Protein AF-B0EGK1-F1 (afdb_monomer_lite)

Structure (mmCIF, N/CA/C/O backbone):
data_AF-B0EGK1-F1
#
_entry.id   AF-B0EGK1-F1
#
loop_
_atom_site.group_PDB
_atom_site.id
_atom_site.type_symbol
_atom_site.label_atom_id
_atom_site.label_alt_id
_atom_site.label_comp_id
_atom_site.label_asym_id
_atom_site.label_entity_id
_atom_site.label_seq_id
_atom_site.pdbx_PDB_ins_code
_atom_site.Cartn_x
_atom_site.Cartn_y
_atom_site.Cartn_z
_atom_site.occupancy
_atom_site.B_iso_or_equiv
_atom_site.auth_seq_id
_atom_site.auth_comp_id
_atom_site.auth_asym_id
_atom_site.auth_atom_id
_atom_site.pdbx_PDB_model_num
ATOM 1 N N . MET A 1 1 ? -4.887 -3.686 -53.319 1.00 42.47 1 MET A N 1
ATOM 2 C CA . MET A 1 1 ? -3.705 -3.147 -52.615 1.00 42.47 1 MET A CA 1
ATOM 3 C C . MET A 1 1 ? -4.207 -2.507 -51.337 1.00 42.47 1 MET A C 1
ATOM 5 O O . MET A 1 1 ? -4.468 -1.314 -51.298 1.00 42.47 1 MET A O 1
ATOM 9 N N . GLU A 1 2 ? -4.463 -3.342 -50.335 1.00 36.88 2 GLU A N 1
ATOM 10 C CA . GLU A 1 2 ? -4.803 -2.894 -48.987 1.00 36.88 2 GLU A CA 1
ATOM 11 C C . GLU A 1 2 ? -3.528 -2.609 -48.208 1.00 36.88 2 GLU A C 1
ATOM 13 O O . GLU A 1 2 ? -2.578 -3.389 -48.244 1.00 36.88 2 GLU A O 1
ATOM 18 N N . SER A 1 3 ? -3.538 -1.499 -47.482 1.00 34.31 3 SER A N 1
ATOM 19 C CA . SER A 1 3 ? -2.782 -1.301 -46.247 1.00 34.31 3 SER A CA 1
ATOM 20 C C . SER A 1 3 ? -3.429 -0.135 -45.509 1.00 34.31 3 SER A C 1
ATOM 22 O O . SER A 1 3 ? -3.001 1.014 -45.591 1.00 34.31 3 SER A O 1
ATOM 24 N N . THR A 1 4 ? -4.538 -0.435 -44.838 1.00 38.22 4 THR A N 1
ATOM 25 C CA . THR A 1 4 ? -5.183 0.443 -43.863 1.00 38.22 4 THR A CA 1
ATOM 26 C C . THR A 1 4 ? -4.294 0.555 -42.627 1.00 38.22 4 THR A C 1
ATOM 28 O O . THR A 1 4 ? -4.146 -0.401 -41.868 1.00 38.22 4 THR A O 1
ATOM 31 N N . HIS A 1 5 ? -3.710 1.734 -42.415 1.00 37.69 5 HIS A N 1
ATOM 32 C CA . HIS A 1 5 ? -3.103 2.117 -41.144 1.00 37.69 5 HIS A CA 1
ATOM 33 C C . HIS A 1 5 ? -4.206 2.275 -40.091 1.00 37.69 5 HIS A C 1
ATOM 35 O O . HIS A 1 5 ? -4.875 3.305 -40.021 1.00 37.69 5 HIS A O 1
ATOM 41 N N . ILE A 1 6 ? -4.397 1.249 -39.266 1.00 43.56 6 ILE A N 1
ATOM 42 C CA . ILE A 1 6 ? -5.210 1.343 -38.055 1.00 43.56 6 ILE A CA 1
ATOM 43 C C . ILE A 1 6 ? -4.351 2.054 -37.007 1.00 43.56 6 ILE A C 1
ATOM 45 O O . ILE A 1 6 ? -3.386 1.501 -36.484 1.00 43.56 6 ILE A O 1
ATOM 49 N N . GLN A 1 7 ? -4.671 3.321 -36.746 1.00 44.28 7 GLN A N 1
ATOM 50 C CA . GLN A 1 7 ? -4.177 4.041 -35.578 1.00 44.28 7 GLN A CA 1
ATOM 51 C C . GLN A 1 7 ? -4.889 3.468 -34.351 1.00 44.28 7 GLN A C 1
ATOM 53 O O . GLN A 1 7 ? -6.064 3.745 -34.117 1.00 44.28 7 GLN A O 1
ATOM 58 N N . GLU A 1 8 ? -4.189 2.633 -33.585 1.00 41.38 8 GLU A N 1
ATOM 59 C CA . GLU A 1 8 ? -4.676 2.138 -32.300 1.00 41.38 8 GLU A CA 1
ATOM 60 C C . GLU A 1 8 ? -4.916 3.319 -31.349 1.00 41.38 8 GLU A C 1
ATOM 62 O O . GLU A 1 8 ? -4.013 4.090 -31.008 1.00 41.38 8 GLU A O 1
ATOM 67 N N . ALA A 1 9 ? -6.174 3.472 -30.939 1.00 36.78 9 ALA A N 1
ATOM 68 C CA . ALA A 1 9 ? -6.599 4.437 -29.945 1.00 36.78 9 ALA A CA 1
ATOM 69 C C . ALA A 1 9 ? -5.860 4.172 -28.625 1.00 36.78 9 ALA A C 1
ATOM 71 O O . ALA A 1 9 ? -6.003 3.112 -28.018 1.00 36.78 9 ALA A O 1
ATOM 72 N N . ARG A 1 10 ? -5.077 5.152 -28.157 1.00 41.28 10 ARG A N 1
ATOM 73 C CA . ARG A 1 10 ? -4.474 5.129 -26.818 1.00 41.28 10 ARG A CA 1
ATOM 74 C C . ARG A 1 10 ? -5.594 5.132 -25.781 1.00 41.28 10 ARG A C 1
ATOM 76 O O . ARG A 1 10 ? -6.140 6.183 -25.454 1.00 41.28 10 ARG A O 1
ATOM 83 N N . THR A 1 11 ? -5.933 3.964 -25.253 1.00 40.25 11 THR A N 1
ATOM 84 C CA . THR A 1 11 ? -6.789 3.826 -24.076 1.00 40.25 11 THR A CA 1
ATOM 85 C C . THR A 1 11 ? -6.105 4.529 -22.907 1.00 40.25 11 THR A C 1
ATOM 87 O O . THR A 1 11 ? -5.091 4.055 -22.389 1.00 40.25 11 THR A O 1
ATOM 90 N N . VAL A 1 12 ? -6.629 5.689 -22.509 1.00 46.06 12 VAL A N 1
ATOM 91 C CA . VAL A 1 12 ? -6.189 6.415 -21.314 1.00 46.06 12 VAL A CA 1
ATOM 92 C C . VAL A 1 12 ? -6.620 5.596 -20.099 1.00 46.06 12 VAL A C 1
ATOM 94 O O . VAL A 1 12 ? -7.703 5.773 -19.548 1.00 46.06 12 VAL A O 1
ATOM 97 N N . HIS A 1 13 ? -5.790 4.636 -19.702 1.00 53.50 13 HIS A N 1
ATOM 98 C CA . HIS A 1 13 ? -5.988 3.915 -18.455 1.00 53.50 13 HIS A CA 1
ATOM 99 C C . HIS A 1 13 ? -5.724 4.873 -17.289 1.00 53.50 13 HIS A C 1
ATOM 101 O O . HIS A 1 13 ? -4.586 5.269 -17.035 1.00 53.50 13 HIS A O 1
ATOM 107 N N . CYS A 1 14 ? -6.782 5.236 -16.560 1.00 70.44 14 CYS A N 1
ATOM 108 C CA . CYS A 1 14 ? -6.679 5.980 -15.308 1.00 70.44 14 CYS A CA 1
ATOM 109 C C . CYS A 1 14 ? -6.123 5.053 -14.211 1.00 70.44 14 CYS A C 1
ATOM 111 O O . CYS A 1 14 ? -6.857 4.439 -13.437 1.00 70.44 14 CYS A O 1
ATOM 113 N N . CYS A 1 15 ? -4.803 4.880 -14.189 1.00 87.19 15 CYS A N 1
ATOM 114 C CA . CYS A 1 15 ? -4.119 4.073 -13.188 1.00 87.19 15 CYS A CA 1
ATOM 115 C C . CYS A 1 15 ? -4.061 4.824 -11.846 1.00 87.19 15 CYS A C 1
ATOM 117 O O . CYS A 1 15 ? -3.564 5.945 -11.761 1.00 87.19 15 CYS A O 1
ATOM 119 N N . GLN A 1 16 ? -4.531 4.194 -10.765 1.00 89.44 16 GLN A N 1
ATOM 120 C CA . GLN A 1 16 ? -4.570 4.800 -9.423 1.00 89.44 16 GLN A CA 1
ATOM 121 C C . GLN A 1 16 ? -3.305 4.541 -8.583 1.00 89.44 16 GLN A C 1
ATOM 123 O O . GLN A 1 16 ? -3.288 4.779 -7.368 1.00 89.44 16 GLN A O 1
ATOM 128 N N . CYS A 1 17 ? -2.236 4.041 -9.206 1.00 94.81 17 CYS A N 1
ATOM 129 C CA . CYS A 1 17 ? -0.996 3.716 -8.512 1.00 94.81 17 CYS A CA 1
ATOM 130 C C . CYS A 1 17 ? -0.259 4.981 -8.030 1.00 94.81 17 CYS A C 1
ATOM 132 O O . CYS A 1 17 ? -0.507 6.099 -8.490 1.00 94.81 17 CYS A O 1
ATOM 134 N N . LEU A 1 18 ? 0.683 4.825 -7.094 1.00 93.44 18 LEU A N 1
ATOM 135 C CA . LEU A 1 18 ? 1.392 5.973 -6.512 1.00 93.44 18 LEU A CA 1
ATOM 136 C C . LEU A 1 18 ? 2.291 6.705 -7.516 1.00 93.44 18 LEU A C 1
ATOM 138 O O . LEU A 1 18 ? 2.593 7.878 -7.305 1.00 93.44 18 LEU A O 1
ATOM 142 N N . ILE A 1 19 ? 2.738 6.024 -8.573 1.00 94.88 19 ILE A N 1
ATOM 143 C CA . ILE A 1 19 ? 3.537 6.629 -9.643 1.00 94.88 19 ILE A CA 1
ATOM 144 C C . ILE A 1 19 ? 2.664 7.522 -10.521 1.00 94.88 19 ILE A C 1
ATOM 146 O O . ILE A 1 19 ? 3.020 8.681 -10.714 1.00 94.88 19 ILE A O 1
ATOM 150 N N . CYS A 1 20 ? 1.499 7.042 -10.962 1.00 94.31 20 CYS A N 1
ATOM 151 C CA . CYS A 1 20 ? 0.545 7.840 -11.739 1.00 94.31 20 CYS A CA 1
ATOM 152 C C . CYS A 1 20 ? 0.019 9.039 -10.942 1.00 94.31 20 CYS A C 1
ATOM 154 O O . CYS A 1 20 ? -0.014 10.151 -11.452 1.00 94.31 20 CYS A O 1
ATOM 156 N N . LYS A 1 21 ? -0.243 8.875 -9.637 1.00 92.50 21 LYS A N 1
ATOM 157 C CA . LYS A 1 21 ? -0.576 10.003 -8.740 1.00 92.50 21 LYS A CA 1
ATOM 158 C C . LYS A 1 21 ? 0.540 11.052 -8.614 1.00 92.50 21 LYS A C 1
ATOM 160 O O . LYS A 1 21 ? 0.297 12.150 -8.124 1.00 92.50 21 LYS A O 1
ATOM 165 N N . LYS A 1 22 ? 1.773 10.715 -9.000 1.00 92.38 22 LYS A N 1
ATOM 166 C CA . LYS A 1 22 ? 2.953 11.594 -8.981 1.00 92.38 22 LYS A CA 1
ATOM 167 C C . LYS A 1 22 ? 3.436 11.941 -10.390 1.00 92.38 22 LYS A C 1
ATOM 169 O O . LYS A 1 22 ? 4.591 12.330 -10.544 1.00 92.38 22 LYS A O 1
ATOM 174 N N . GLU A 1 23 ? 2.588 11.808 -11.404 1.00 91.62 23 GLU A N 1
ATOM 175 C CA . GLU A 1 23 ? 2.945 12.031 -12.807 1.00 91.62 23 GLU A CA 1
ATOM 176 C C . GLU A 1 23 ? 3.683 13.361 -13.039 1.00 91.62 23 GLU A C 1
ATOM 178 O O . GLU A 1 23 ? 4.737 13.371 -13.674 1.00 91.62 23 GLU A O 1
ATOM 183 N N . THR A 1 24 ? 3.222 14.454 -12.428 1.00 90.12 24 THR A N 1
ATOM 184 C CA . THR A 1 24 ? 3.843 15.787 -12.545 1.00 90.12 24 THR A CA 1
ATOM 185 C C . THR A 1 24 ? 5.326 15.809 -12.149 1.00 90.12 24 THR A C 1
ATOM 187 O O . THR A 1 24 ? 6.142 16.474 -12.791 1.00 90.12 24 THR A O 1
ATOM 190 N N . PHE A 1 25 ? 5.721 15.026 -11.139 1.00 92.44 25 PHE A N 1
ATOM 191 C CA . PHE A 1 25 ? 7.124 14.886 -10.740 1.00 92.44 25 PHE A CA 1
ATOM 192 C C . PHE A 1 25 ? 7.958 14.218 -11.841 1.00 92.44 25 PHE A C 1
ATOM 194 O O . PHE A 1 25 ? 9.075 14.647 -12.122 1.00 92.44 25 PHE A O 1
ATOM 201 N N . PHE A 1 26 ? 7.424 13.174 -12.473 1.00 90.81 26 PHE A N 1
ATOM 202 C CA . PHE A 1 26 ? 8.129 12.411 -13.503 1.00 90.81 26 PHE A CA 1
ATOM 203 C C . PHE A 1 26 ? 8.185 13.137 -14.856 1.00 90.81 26 PHE A C 1
ATOM 205 O O . PHE A 1 26 ? 9.145 12.976 -15.612 1.00 90.81 26 PHE A O 1
ATOM 212 N N . GLN A 1 27 ? 7.206 13.999 -15.131 1.00 88.31 27 GLN A N 1
ATOM 213 C CA . GLN A 1 27 ? 7.191 14.863 -16.314 1.00 88.31 27 GLN A CA 1
ATOM 214 C C . GLN A 1 27 ? 8.169 16.047 -16.215 1.00 88.31 27 GLN A C 1
ATOM 216 O O . GLN A 1 27 ? 8.512 16.646 -17.233 1.00 88.31 27 GLN A O 1
ATOM 221 N N . THR A 1 28 ? 8.665 16.372 -15.016 1.00 90.88 28 THR A N 1
ATOM 222 C CA . THR A 1 28 ? 9.666 17.433 -14.833 1.00 90.88 28 THR A CA 1
ATOM 223 C C . THR A 1 28 ? 10.966 17.089 -15.570 1.00 90.88 28 THR A C 1
ATOM 225 O O . THR A 1 28 ? 11.399 15.937 -15.595 1.00 90.88 28 THR A O 1
ATOM 228 N N . LYS A 1 29 ? 11.639 18.095 -16.146 1.00 88.38 29 LYS A N 1
ATOM 229 C CA . LYS A 1 29 ? 12.939 17.911 -16.808 1.00 88.38 29 LYS A CA 1
ATOM 230 C C . LYS A 1 29 ? 13.980 17.401 -15.802 1.00 88.38 29 LYS A C 1
ATOM 232 O O . LYS A 1 29 ? 14.260 18.068 -14.811 1.00 88.38 29 LYS A O 1
ATOM 237 N N . ASN A 1 30 ? 14.589 16.248 -16.088 1.00 86.31 30 ASN A N 1
ATOM 238 C CA . ASN A 1 30 ? 15.617 15.598 -15.261 1.00 86.31 30 ASN A CA 1
ATOM 239 C C . ASN A 1 30 ? 15.230 15.448 -13.768 1.00 86.31 30 ASN A C 1
ATOM 241 O O . ASN A 1 30 ? 15.924 15.989 -12.896 1.00 86.31 30 ASN A O 1
ATOM 245 N N . PRO A 1 31 ? 14.164 14.694 -13.432 1.00 90.44 31 PRO A N 1
ATOM 246 C CA . PRO A 1 31 ? 13.755 14.508 -12.050 1.00 90.44 31 PRO A CA 1
ATOM 247 C C . PRO A 1 31 ? 14.850 13.780 -11.264 1.00 90.44 31 PRO A C 1
ATOM 249 O O . PRO A 1 31 ? 15.348 12.722 -11.663 1.00 90.44 31 PRO A O 1
ATOM 252 N N . LYS A 1 32 ? 15.231 14.336 -10.110 1.00 89.56 32 LYS A N 1
ATOM 253 C CA . LYS A 1 32 ? 16.239 13.731 -9.231 1.00 89.56 32 LYS A CA 1
ATOM 254 C C . LYS A 1 32 ? 15.599 12.624 -8.396 1.00 89.56 32 LYS A C 1
ATOM 256 O O . LYS A 1 32 ? 14.899 12.894 -7.424 1.00 89.56 32 LYS A O 1
ATOM 261 N N . MET A 1 33 ? 15.876 11.369 -8.742 1.00 90.50 33 MET A N 1
ATOM 262 C CA . MET A 1 33 ? 15.413 10.206 -7.983 1.00 90.50 33 MET A CA 1
ATOM 263 C C . MET A 1 33 ? 16.494 9.126 -7.917 1.00 90.50 33 MET A C 1
ATOM 265 O O . MET A 1 33 ? 17.037 8.709 -8.937 1.00 90.50 33 MET A O 1
ATOM 269 N N . LYS A 1 34 ? 16.794 8.649 -6.703 1.00 92.06 34 LYS A N 1
ATOM 270 C CA . LYS A 1 34 ? 17.664 7.482 -6.498 1.00 92.06 34 LYS A CA 1
ATOM 271 C C . LYS A 1 34 ? 16.939 6.208 -6.942 1.00 92.06 34 LYS A C 1
ATOM 273 O O . LYS A 1 34 ? 15.757 6.046 -6.640 1.00 92.06 34 LYS A O 1
ATOM 278 N N . THR A 1 35 ? 17.654 5.268 -7.559 1.00 94.62 35 THR A N 1
ATOM 279 C CA . THR A 1 35 ? 17.087 3.984 -8.012 1.00 94.62 35 THR A CA 1
ATOM 280 C C . THR A 1 35 ? 16.444 3.195 -6.870 1.00 94.62 35 THR A C 1
ATOM 282 O O . THR A 1 35 ? 15.348 2.673 -7.032 1.00 94.62 35 THR A O 1
ATOM 285 N N . THR A 1 36 ? 17.058 3.192 -5.682 1.00 94.44 36 THR A N 1
ATOM 286 C CA . THR A 1 36 ? 16.493 2.576 -4.466 1.00 94.44 36 THR A CA 1
ATOM 287 C C . THR A 1 36 ? 15.143 3.179 -4.077 1.00 94.44 36 THR A C 1
ATOM 289 O O . THR A 1 36 ? 14.217 2.465 -3.702 1.00 94.44 36 THR A O 1
ATOM 292 N N . ARG A 1 37 ? 14.977 4.498 -4.228 1.00 94.75 37 ARG A N 1
ATOM 293 C CA . ARG A 1 37 ? 13.694 5.164 -3.976 1.00 94.75 37 ARG A CA 1
ATOM 294 C C . ARG A 1 37 ? 12.649 4.802 -5.029 1.00 94.75 37 ARG A C 1
ATOM 296 O O . ARG A 1 37 ? 11.486 4.624 -4.673 1.00 94.75 37 ARG A O 1
ATOM 303 N N . LEU A 1 38 ? 13.059 4.690 -6.290 1.00 95.88 38 LEU A N 1
ATOM 304 C CA . LEU A 1 38 ? 12.174 4.287 -7.377 1.00 95.88 38 LEU A CA 1
ATOM 305 C C . LEU A 1 38 ? 11.642 2.865 -7.165 1.00 95.88 38 LEU A C 1
ATOM 307 O O . LEU A 1 38 ? 10.433 2.671 -7.228 1.00 95.88 38 LEU A O 1
ATOM 311 N N . VAL A 1 39 ? 12.504 1.890 -6.855 1.00 97.12 39 VAL A N 1
ATOM 312 C CA . VAL A 1 39 ? 12.058 0.499 -6.643 1.00 97.12 39 VAL A CA 1
ATOM 313 C C . VAL A 1 39 ? 11.101 0.376 -5.462 1.00 97.12 39 VAL A C 1
ATOM 315 O O . VAL A 1 39 ? 10.106 -0.334 -5.559 1.00 97.12 39 VAL A O 1
ATOM 318 N N . LEU A 1 40 ? 11.315 1.141 -4.387 1.00 96.56 40 LEU A N 1
ATOM 319 C CA . LEU A 1 40 ? 10.354 1.210 -3.285 1.00 96.56 40 LEU A CA 1
ATOM 320 C C . LEU A 1 40 ? 9.013 1.783 -3.742 1.00 96.56 40 LEU A C 1
ATOM 322 O O . LEU A 1 40 ? 7.967 1.270 -3.360 1.00 96.56 40 LEU A O 1
ATOM 326 N N . LEU A 1 41 ? 9.018 2.837 -4.558 1.00 96.31 41 LEU A N 1
ATOM 327 C CA . LEU A 1 41 ? 7.783 3.426 -5.070 1.00 96.31 41 LEU A CA 1
ATOM 328 C C . LEU A 1 41 ? 7.040 2.475 -6.023 1.00 96.31 41 LEU A C 1
ATOM 330 O O . LEU A 1 41 ? 5.810 2.434 -5.985 1.00 96.31 41 LEU A O 1
ATOM 334 N N . ILE A 1 42 ? 7.768 1.684 -6.815 1.00 97.50 42 ILE A N 1
ATOM 335 C CA . ILE A 1 42 ? 7.211 0.616 -7.656 1.00 97.50 42 ILE A CA 1
ATOM 336 C C . ILE A 1 42 ? 6.553 -0.454 -6.783 1.00 97.50 42 ILE A C 1
ATOM 338 O O . ILE A 1 42 ? 5.373 -0.736 -6.964 1.00 97.50 42 ILE A O 1
ATOM 342 N N . LEU A 1 43 ? 7.260 -0.990 -5.784 1.00 97.31 43 LEU A N 1
ATOM 343 C CA . LEU A 1 43 ? 6.702 -2.008 -4.887 1.00 97.31 43 LEU A CA 1
ATOM 344 C C . LEU A 1 43 ? 5.483 -1.487 -4.104 1.00 97.31 43 LEU A C 1
ATOM 346 O O . LEU A 1 43 ? 4.492 -2.199 -3.971 1.00 97.31 43 LEU A O 1
ATOM 350 N N . LYS A 1 44 ? 5.495 -0.224 -3.649 1.00 96.38 44 LYS A N 1
ATOM 351 C CA . LYS A 1 44 ? 4.317 0.393 -3.007 1.00 96.38 44 LYS A CA 1
ATOM 352 C C . LYS A 1 44 ? 3.147 0.531 -3.975 1.00 96.38 44 LYS A C 1
ATOM 354 O O . LYS A 1 44 ? 2.006 0.314 -3.590 1.00 96.38 44 LYS A O 1
ATOM 359 N N . SER A 1 45 ? 3.426 0.897 -5.222 1.00 97.00 45 SER A N 1
ATOM 360 C CA . SER A 1 45 ? 2.407 0.996 -6.269 1.00 97.00 45 SER A CA 1
ATOM 361 C C . SER A 1 45 ? 1.784 -0.367 -6.558 1.00 97.00 45 SER A C 1
ATOM 363 O O . SER A 1 45 ? 0.563 -0.472 -6.601 1.00 97.00 45 SER A O 1
ATOM 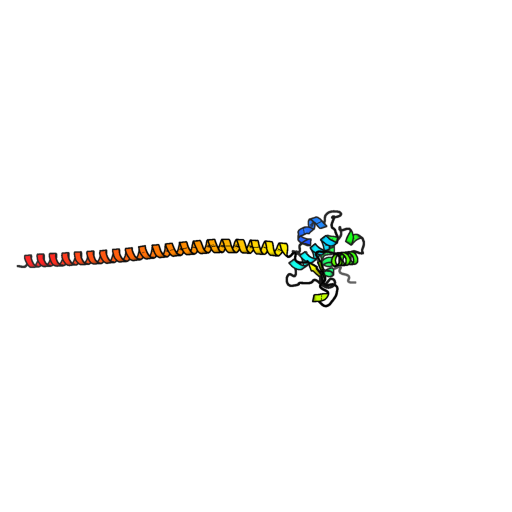365 N N . LEU A 1 46 ? 2.602 -1.417 -6.660 1.00 96.81 46 LEU A N 1
ATOM 366 C CA . LEU A 1 46 ? 2.134 -2.795 -6.803 1.00 96.81 46 LEU A CA 1
ATOM 367 C C . LEU A 1 46 ? 1.296 -3.249 -5.600 1.00 96.81 46 LEU A C 1
ATOM 369 O O . LEU A 1 46 ? 0.271 -3.887 -5.808 1.00 96.81 46 LEU A O 1
ATOM 373 N N . LYS A 1 47 ? 1.656 -2.856 -4.371 1.00 95.56 47 LYS A N 1
ATOM 374 C CA . LYS A 1 47 ? 0.855 -3.136 -3.166 1.00 95.56 47 LYS A CA 1
ATOM 375 C C . LYS A 1 47 ? -0.512 -2.471 -3.173 1.00 95.56 47 LYS A C 1
ATOM 377 O O . LYS A 1 47 ? -1.484 -3.102 -2.777 1.00 95.56 47 LYS A O 1
ATOM 382 N N . VAL A 1 48 ? -0.599 -1.235 -3.660 1.00 93.88 48 VAL A N 1
ATOM 383 C CA . VAL A 1 48 ? -1.887 -0.546 -3.833 1.00 93.88 48 VAL A CA 1
ATOM 384 C C . VAL A 1 48 ? -2.750 -1.251 -4.884 1.00 93.88 48 VAL A C 1
ATOM 386 O O . VAL A 1 48 ? -3.948 -1.398 -4.682 1.00 93.88 48 VAL A O 1
ATOM 389 N N . LEU A 1 49 ? -2.155 -1.694 -5.995 1.00 94.06 49 LEU A N 1
ATOM 390 C CA . LEU A 1 49 ? -2.892 -2.317 -7.101 1.00 94.06 49 LEU A CA 1
ATOM 391 C C . LEU A 1 49 ? -3.258 -3.789 -6.848 1.00 94.06 49 LEU A C 1
ATOM 393 O O . LEU A 1 49 ? -4.271 -4.265 -7.351 1.00 94.06 49 LEU A O 1
ATOM 397 N N . LYS A 1 50 ? -2.417 -4.523 -6.116 1.00 94.00 50 LYS A N 1
ATOM 398 C CA . LYS A 1 50 ? -2.547 -5.961 -5.846 1.00 94.00 50 LYS A CA 1
ATOM 399 C C . LYS A 1 50 ? -2.279 -6.237 -4.353 1.00 94.00 50 LYS A C 1
ATOM 401 O O . LYS A 1 50 ? -1.233 -6.809 -4.020 1.00 94.00 50 LYS A O 1
ATOM 406 N N . PRO A 1 51 ? -3.170 -5.807 -3.438 1.00 92.31 51 PRO A N 1
ATOM 407 C CA . PRO A 1 51 ? -2.944 -5.872 -1.990 1.00 92.31 51 PRO A CA 1
ATOM 408 C C . PRO A 1 51 ? -2.812 -7.295 -1.432 1.00 92.31 51 PRO A C 1
ATOM 410 O O . PRO A 1 51 ? -2.109 -7.495 -0.441 1.00 92.31 51 PRO A O 1
ATOM 413 N N . GLN A 1 52 ? -3.429 -8.278 -2.086 1.00 92.06 52 GLN A N 1
ATOM 414 C CA . GLN A 1 52 ? -3.407 -9.696 -1.724 1.00 92.06 52 GLN A CA 1
ATOM 415 C C . GLN A 1 52 ? -2.069 -10.393 -2.009 1.00 92.06 52 GLN A C 1
ATOM 417 O O . GLN A 1 52 ? -1.831 -11.490 -1.516 1.00 92.06 52 GLN A O 1
ATOM 422 N N . ILE A 1 53 ? -1.197 -9.780 -2.813 1.00 91.50 53 ILE A N 1
ATOM 423 C CA . ILE A 1 53 ? 0.123 -10.333 -3.115 1.00 91.50 53 ILE A CA 1
ATOM 424 C C . ILE A 1 53 ? 1.109 -9.858 -2.048 1.00 91.50 53 ILE A C 1
ATOM 426 O O . ILE A 1 53 ? 1.201 -8.665 -1.744 1.00 91.50 53 ILE A O 1
ATOM 430 N N . GLU A 1 54 ? 1.848 -10.799 -1.468 1.00 91.38 54 GLU A N 1
ATOM 431 C CA . GLU A 1 54 ? 2.871 -10.493 -0.470 1.00 91.38 54 GLU A CA 1
ATOM 432 C C . GLU A 1 54 ? 4.231 -10.203 -1.115 1.00 91.38 54 GLU A C 1
ATOM 434 O O . GLU A 1 54 ? 4.827 -9.162 -0.846 1.00 91.38 54 GLU A O 1
ATOM 439 N N . TYR A 1 55 ? 4.689 -11.082 -2.013 1.00 95.62 55 TYR A N 1
ATOM 440 C CA . TYR A 1 55 ? 5.938 -10.924 -2.757 1.00 95.62 55 TYR A CA 1
ATOM 441 C C . TYR A 1 55 ? 5.673 -10.744 -4.251 1.00 95.62 55 TYR A C 1
ATOM 443 O O . TYR A 1 55 ? 4.979 -11.545 -4.876 1.00 95.62 55 TYR A O 1
ATOM 451 N N . TYR A 1 56 ? 6.294 -9.729 -4.842 1.00 97.06 56 TYR A N 1
ATOM 452 C CA . TYR A 1 56 ? 6.180 -9.419 -6.264 1.00 97.06 56 TYR A CA 1
ATOM 453 C C . TYR A 1 56 ? 7.319 -10.057 -7.048 1.00 97.06 56 TYR A C 1
ATOM 455 O O . TYR A 1 56 ? 8.496 -9.894 -6.706 1.00 97.06 56 TYR A O 1
ATOM 463 N N . SER A 1 57 ? 6.975 -10.765 -8.122 1.00 96.81 57 SER A N 1
ATOM 464 C CA . SER A 1 57 ? 7.963 -11.340 -9.027 1.00 96.81 57 SER A CA 1
ATOM 465 C C . SER A 1 57 ? 8.607 -10.244 -9.869 1.00 96.81 57 SER A C 1
ATOM 467 O O . SER A 1 57 ? 7.918 -9.431 -10.489 1.00 96.81 57 SER A O 1
ATOM 469 N N . LEU A 1 58 ? 9.933 -10.268 -9.990 1.00 97.12 58 LEU A N 1
ATOM 470 C CA . LEU A 1 58 ? 10.651 -9.383 -10.901 1.00 97.12 58 LEU A CA 1
ATOM 471 C C . LEU A 1 58 ? 10.122 -9.512 -12.331 1.00 97.12 58 LEU A C 1
ATOM 473 O O . LEU A 1 58 ? 9.861 -8.508 -12.984 1.00 97.12 58 LEU A O 1
ATOM 477 N N . VAL A 1 59 ? 9.947 -10.747 -12.802 1.00 96.19 59 VAL A N 1
ATOM 478 C CA . VAL A 1 59 ? 9.588 -11.038 -14.194 1.00 96.19 59 VAL A CA 1
ATOM 479 C C . VAL A 1 59 ? 8.092 -10.876 -14.442 1.00 96.19 59 VAL A C 1
ATOM 481 O O . VAL A 1 59 ? 7.721 -10.350 -15.485 1.00 96.19 59 VAL A O 1
ATOM 484 N N . LYS A 1 60 ? 7.237 -11.317 -13.509 1.00 96.44 60 LYS A N 1
ATOM 485 C CA . LYS A 1 60 ? 5.778 -11.333 -13.722 1.00 96.44 60 LYS A CA 1
ATOM 486 C C . LYS A 1 60 ? 5.059 -10.069 -13.252 1.00 96.44 60 LYS A C 1
ATOM 488 O O . LYS A 1 60 ? 3.970 -9.796 -13.740 1.00 96.44 60 LYS A O 1
ATOM 493 N N . ASP A 1 61 ? 5.646 -9.302 -12.333 1.00 97.38 61 ASP A N 1
ATOM 494 C CA . ASP A 1 61 ? 4.993 -8.123 -11.752 1.00 97.38 61 ASP A CA 1
ATOM 495 C C . ASP A 1 61 ? 5.790 -6.843 -11.998 1.00 97.38 61 ASP A C 1
ATOM 497 O O . ASP A 1 61 ? 5.271 -5.897 -12.584 1.00 97.38 61 ASP A O 1
ATOM 501 N N . ILE A 1 62 ? 7.059 -6.804 -11.580 1.00 97.75 62 ILE A N 1
ATOM 502 C CA . ILE A 1 62 ? 7.847 -5.562 -11.554 1.00 97.75 62 ILE A CA 1
ATOM 503 C C . ILE A 1 62 ? 8.204 -5.092 -12.968 1.00 97.75 62 ILE A C 1
ATOM 505 O O . ILE A 1 62 ? 7.983 -3.928 -13.296 1.00 97.75 62 ILE A O 1
ATOM 509 N N . LEU A 1 63 ? 8.768 -5.964 -13.809 1.00 96.81 63 LEU A N 1
ATOM 510 C CA . LEU A 1 63 ? 9.165 -5.592 -15.169 1.00 96.81 63 LEU A CA 1
ATOM 511 C C . LEU A 1 63 ? 7.962 -5.220 -16.056 1.00 96.81 63 LEU A C 1
ATOM 513 O O . LEU A 1 63 ? 8.055 -4.175 -16.701 1.00 96.81 63 LEU A O 1
ATOM 517 N N . PRO A 1 64 ? 6.843 -5.978 -16.072 1.00 97.06 64 PRO A N 1
ATOM 518 C CA . PRO A 1 64 ? 5.632 -5.567 -16.781 1.00 97.06 64 PRO A CA 1
ATOM 519 C C . PRO A 1 64 ? 5.120 -4.208 -16.304 1.00 97.06 64 PRO A C 1
ATOM 521 O O . PRO A 1 64 ? 4.970 -3.305 -17.117 1.00 97.06 64 PRO A O 1
ATOM 524 N N . PHE A 1 65 ? 5.012 -4.002 -14.986 1.00 97.25 65 PHE A N 1
ATOM 525 C CA . PHE A 1 65 ? 4.587 -2.717 -14.430 1.00 97.25 65 PHE A CA 1
ATOM 526 C C . PHE A 1 65 ? 5.482 -1.555 -14.887 1.00 97.25 65 PHE A C 1
ATOM 528 O O . PHE A 1 65 ? 4.979 -0.485 -15.223 1.00 97.25 65 PHE A O 1
ATOM 535 N N . ILE A 1 66 ? 6.806 -1.744 -14.922 1.00 96.44 66 ILE A N 1
ATOM 536 C CA . ILE A 1 66 ? 7.724 -0.707 -15.413 1.00 96.44 66 ILE A CA 1
ATOM 537 C C . ILE A 1 66 ? 7.490 -0.416 -16.898 1.00 96.44 66 ILE A C 1
ATOM 539 O O . ILE A 1 66 ? 7.507 0.752 -17.281 1.00 96.44 66 ILE A O 1
ATOM 543 N N . ASN A 1 67 ? 7.281 -1.447 -17.719 1.00 94.88 67 ASN A N 1
ATOM 544 C CA . ASN A 1 67 ? 7.033 -1.275 -19.151 1.00 94.88 67 ASN A CA 1
ATOM 545 C C . ASN A 1 67 ? 5.721 -0.514 -19.400 1.00 94.88 67 ASN A C 1
ATOM 547 O O . ASN A 1 67 ? 5.715 0.417 -20.201 1.00 94.88 67 ASN A O 1
ATOM 551 N N . ASP A 1 68 ? 4.661 -0.833 -18.655 1.00 94.94 68 ASP A N 1
ATOM 552 C CA . ASP A 1 68 ? 3.362 -0.153 -18.760 1.00 94.94 68 ASP A CA 1
ATOM 553 C C . ASP A 1 68 ? 3.454 1.338 -18.380 1.00 94.94 68 ASP A C 1
ATOM 555 O O . ASP A 1 68 ? 2.705 2.170 -18.886 1.00 94.94 68 ASP A O 1
ATOM 559 N N . HIS A 1 69 ? 4.404 1.696 -17.508 1.00 94.75 69 HIS A N 1
ATOM 560 C CA . HIS A 1 69 ? 4.625 3.067 -17.031 1.00 94.75 69 HIS A CA 1
ATOM 561 C C . HIS A 1 69 ? 5.845 3.745 -17.677 1.00 94.75 69 HIS A C 1
ATOM 563 O O . HIS A 1 69 ? 6.238 4.839 -17.262 1.00 94.75 69 HIS A O 1
ATOM 569 N N . LEU A 1 70 ? 6.449 3.136 -18.702 1.00 92.62 70 LEU A N 1
ATOM 570 C CA . LEU A 1 70 ? 7.663 3.646 -19.344 1.00 92.62 70 LEU A CA 1
ATOM 571 C C . LEU A 1 70 ? 7.548 5.108 -19.829 1.00 92.62 70 LEU A C 1
ATOM 573 O O . LEU A 1 70 ? 8.517 5.847 -19.630 1.00 92.62 70 LEU A O 1
ATOM 577 N N . PRO A 1 71 ? 6.398 5.580 -20.368 1.00 91.69 71 PRO A N 1
ATOM 578 C CA . PRO A 1 71 ? 6.234 6.984 -20.758 1.00 91.69 71 PRO A CA 1
ATOM 579 C C . PRO A 1 71 ? 6.454 7.981 -19.612 1.00 91.69 71 PRO A C 1
ATOM 581 O O . PRO A 1 71 ? 6.961 9.076 -19.842 1.00 91.69 71 PRO A O 1
ATOM 584 N N . LEU A 1 72 ? 6.141 7.603 -18.367 1.00 92.69 72 LEU A N 1
ATOM 585 C CA . LEU A 1 72 ? 6.405 8.444 -17.196 1.00 92.69 72 LEU A CA 1
ATOM 586 C C . LEU A 1 72 ? 7.901 8.469 -16.864 1.00 92.69 72 LEU A C 1
ATOM 588 O O . LEU A 1 72 ? 8.441 9.485 -16.442 1.00 92.69 72 LEU A O 1
ATOM 592 N N . PHE A 1 73 ? 8.610 7.363 -17.070 1.00 92.44 73 PHE A N 1
ATOM 593 C CA . PHE A 1 73 ? 10.001 7.236 -16.643 1.00 92.44 73 PHE A CA 1
ATOM 594 C C . PHE A 1 73 ? 11.037 7.774 -17.632 1.00 92.44 73 PHE A C 1
ATOM 596 O O . PHE A 1 73 ? 12.215 7.837 -17.280 1.00 92.44 73 PHE A O 1
ATOM 603 N N . GLN A 1 74 ? 10.632 8.191 -18.833 1.00 90.44 74 GLN A N 1
ATOM 604 C CA . GLN A 1 74 ? 11.544 8.611 -19.907 1.00 90.44 74 GLN A CA 1
ATOM 605 C C . GLN A 1 74 ? 12.541 9.714 -19.501 1.00 90.44 74 GLN A C 1
ATOM 607 O O . GLN A 1 74 ? 13.683 9.735 -19.963 1.00 90.44 74 GLN A O 1
ATOM 612 N N . ASN A 1 75 ? 12.148 10.601 -18.581 1.00 91.12 75 ASN A N 1
ATOM 613 C CA . ASN A 1 75 ? 12.990 11.708 -18.119 1.00 91.12 75 ASN A CA 1
ATOM 614 C C . ASN A 1 75 ? 13.983 11.310 -17.014 1.00 91.12 75 ASN A C 1
ATOM 616 O O . ASN A 1 75 ? 14.856 12.101 -16.649 1.00 91.12 75 ASN A O 1
ATOM 620 N N . LEU A 1 76 ? 13.870 10.104 -16.450 1.00 92.62 76 LEU A N 1
ATOM 621 C CA . LEU A 1 76 ? 14.781 9.619 -15.419 1.00 92.62 76 LEU A CA 1
ATOM 622 C C . LEU A 1 76 ? 16.080 9.102 -16.046 1.00 92.62 76 LEU A C 1
ATOM 624 O O . LEU A 1 76 ? 16.079 8.201 -16.885 1.00 92.62 76 LEU A O 1
ATOM 628 N N . LYS A 1 77 ? 17.216 9.582 -15.529 1.00 91.25 77 LYS A N 1
ATOM 629 C CA . LYS A 1 77 ? 18.564 9.237 -16.017 1.00 91.25 77 LYS A CA 1
ATOM 630 C C . LYS A 1 77 ? 18.823 7.729 -16.147 1.00 91.25 77 LYS A C 1
ATOM 632 O O . LYS A 1 77 ? 19.534 7.298 -17.047 1.00 91.25 77 LYS A O 1
ATOM 637 N N . ILE A 1 78 ? 18.256 6.907 -15.260 1.00 92.50 78 ILE A N 1
ATOM 638 C CA . ILE A 1 78 ? 18.487 5.454 -15.291 1.00 92.50 78 ILE A CA 1
ATOM 639 C C . ILE A 1 78 ? 17.921 4.798 -16.559 1.00 92.50 78 ILE A C 1
ATOM 641 O O . ILE A 1 78 ? 18.498 3.823 -17.038 1.00 92.50 78 ILE A O 1
ATOM 645 N N . PHE A 1 79 ? 16.823 5.335 -17.104 1.00 92.69 79 PHE A N 1
ATOM 646 C CA . PHE A 1 79 ? 16.152 4.799 -18.289 1.00 92.69 79 PHE A CA 1
ATOM 647 C C . PHE A 1 79 ? 16.783 5.299 -19.591 1.00 92.69 79 PHE A C 1
ATOM 649 O O . PHE A 1 79 ? 16.686 4.614 -20.603 1.00 92.69 79 PHE A O 1
ATOM 656 N N . GLN A 1 80 ? 17.522 6.410 -19.548 1.00 89.06 80 GLN A N 1
ATOM 657 C CA . GLN A 1 80 ? 18.256 6.953 -20.698 1.00 89.06 80 GLN A CA 1
ATOM 658 C C . GLN A 1 80 ? 19.460 6.081 -21.099 1.00 89.06 80 GLN A C 1
ATOM 660 O O . GLN A 1 80 ? 19.810 6.000 -22.270 1.00 89.06 80 GLN A O 1
ATOM 665 N N . ASN A 1 81 ? 20.073 5.375 -20.143 1.00 81.81 81 ASN A N 1
ATOM 666 C CA . ASN A 1 81 ? 21.327 4.641 -20.362 1.00 81.81 81 ASN A CA 1
ATOM 667 C C . ASN A 1 81 ? 21.135 3.165 -20.778 1.00 81.81 81 ASN A C 1
ATOM 669 O O . ASN A 1 81 ? 22.103 2.401 -20.780 1.00 81.81 81 ASN A O 1
ATOM 673 N N . GLY A 1 82 ? 19.901 2.707 -21.031 1.00 79.81 82 GLY A N 1
ATOM 674 C CA . GLY A 1 82 ? 19.571 1.343 -21.493 1.00 79.81 82 GLY A CA 1
ATOM 675 C C . GLY A 1 82 ? 19.804 0.193 -20.493 1.00 79.81 82 GLY A C 1
ATOM 676 O O . GLY A 1 82 ? 19.211 -0.876 -20.623 1.00 79.81 82 GLY A O 1
ATOM 677 N N . LYS A 1 83 ? 20.607 0.397 -19.441 1.00 90.50 83 LYS A N 1
ATOM 678 C CA . LYS A 1 83 ? 20.965 -0.619 -18.426 1.00 90.50 83 LYS A CA 1
ATOM 679 C C . LYS A 1 83 ? 20.033 -0.642 -17.206 1.00 90.50 83 LYS A C 1
ATOM 681 O O . LYS A 1 83 ? 20.372 -1.232 -16.179 1.00 90.50 83 LYS A O 1
ATOM 686 N N . TRP A 1 84 ? 18.849 -0.036 -17.311 1.00 94.44 84 TRP A N 1
ATOM 687 C CA . TRP A 1 84 ? 17.929 0.157 -16.187 1.00 94.44 84 TRP A CA 1
ATOM 688 C C . TRP A 1 84 ? 17.519 -1.154 -15.505 1.00 94.44 84 TRP A C 1
ATOM 690 O O . TRP A 1 84 ? 17.428 -1.183 -14.284 1.00 94.44 84 TRP A O 1
ATOM 700 N N . ARG A 1 85 ? 17.352 -2.261 -16.246 1.00 95.50 85 ARG A N 1
ATOM 701 C CA . ARG A 1 85 ? 16.972 -3.567 -15.667 1.00 95.50 85 ARG A CA 1
ATOM 702 C C . ARG A 1 85 ? 17.973 -4.044 -14.618 1.00 95.50 85 ARG A C 1
ATOM 704 O O . ARG A 1 85 ? 17.576 -4.438 -13.525 1.00 95.50 85 ARG A O 1
ATOM 711 N N . LYS A 1 86 ? 19.272 -3.951 -14.932 1.00 94.75 86 LYS A N 1
ATOM 712 C CA . LYS A 1 86 ? 20.343 -4.305 -13.994 1.00 94.75 86 LYS A CA 1
ATOM 713 C C . LYS A 1 86 ? 20.342 -3.357 -12.798 1.00 94.75 86 LYS A C 1
ATOM 715 O O . LYS A 1 86 ? 20.435 -3.827 -11.676 1.00 94.75 86 LYS A O 1
ATOM 720 N N . SER A 1 87 ? 20.176 -2.052 -13.022 1.00 95.62 87 SER A N 1
ATOM 721 C CA . SER A 1 87 ? 20.114 -1.063 -11.937 1.00 95.62 87 SER A CA 1
ATOM 722 C C . SER A 1 87 ? 18.915 -1.261 -11.003 1.00 95.62 87 SER A C 1
ATOM 724 O O . SER A 1 87 ? 19.048 -1.066 -9.800 1.00 95.62 87 SER A O 1
ATOM 726 N N . ILE A 1 88 ? 17.753 -1.649 -11.533 1.00 97.06 88 ILE A N 1
ATOM 727 C CA . ILE A 1 88 ? 16.558 -1.969 -10.741 1.00 97.06 88 ILE A CA 1
ATOM 728 C C . ILE A 1 88 ? 16.794 -3.231 -9.910 1.00 97.06 88 ILE A C 1
ATOM 730 O O . ILE A 1 88 ? 16.525 -3.219 -8.713 1.00 97.06 88 ILE A O 1
ATOM 734 N N . LEU A 1 89 ? 17.335 -4.290 -10.519 1.00 96.38 89 LEU A N 1
ATOM 735 C CA . LEU A 1 89 ? 17.677 -5.526 -9.813 1.00 96.38 89 LEU A CA 1
ATOM 736 C C . LEU A 1 89 ? 18.695 -5.279 -8.690 1.00 96.38 89 LEU A C 1
ATOM 738 O O . LEU A 1 89 ? 18.510 -5.749 -7.571 1.00 96.38 89 LEU A O 1
ATOM 742 N N . ASP A 1 90 ? 19.742 -4.512 -8.983 1.00 96.06 90 ASP A N 1
ATOM 743 C CA . ASP A 1 90 ? 20.772 -4.119 -8.023 1.00 96.06 90 ASP A CA 1
ATOM 744 C C . ASP A 1 90 ? 20.159 -3.345 -6.846 1.00 96.06 90 ASP A C 1
ATOM 746 O O . ASP A 1 90 ? 20.324 -3.713 -5.684 1.00 96.06 90 ASP A O 1
ATOM 750 N N . ALA A 1 91 ? 19.324 -2.347 -7.142 1.00 96.31 91 ALA A N 1
ATOM 751 C CA . ALA A 1 91 ? 18.624 -1.576 -6.122 1.00 96.31 91 ALA A CA 1
ATOM 752 C C . ALA A 1 91 ? 17.660 -2.423 -5.274 1.00 96.31 91 ALA A C 1
ATOM 754 O O . ALA A 1 91 ? 17.525 -2.155 -4.083 1.00 96.31 91 ALA A O 1
ATOM 755 N N . LEU A 1 92 ? 16.993 -3.425 -5.854 1.00 96.88 92 LEU A N 1
ATOM 756 C CA . LEU A 1 92 ? 16.135 -4.354 -5.111 1.00 96.88 92 LEU A CA 1
ATOM 757 C C . LEU A 1 92 ? 16.950 -5.238 -4.159 1.00 96.88 92 LEU A C 1
ATOM 759 O O . LEU A 1 92 ? 16.561 -5.400 -3.007 1.00 96.88 92 LEU A O 1
ATOM 763 N N . ASN A 1 93 ? 18.086 -5.769 -4.617 1.00 95.00 93 ASN A N 1
ATOM 764 C CA . ASN A 1 93 ? 18.928 -6.666 -3.820 1.00 95.00 93 ASN A CA 1
ATOM 765 C C . ASN A 1 93 ? 19.705 -5.940 -2.710 1.00 95.00 93 ASN A C 1
ATOM 767 O O . ASN A 1 93 ? 20.011 -6.550 -1.689 1.00 95.00 93 ASN A O 1
ATOM 771 N N . HIS A 1 94 ? 20.024 -4.656 -2.899 1.00 93.56 94 HIS A N 1
ATOM 772 C CA . HIS A 1 94 ? 20.832 -3.870 -1.958 1.00 93.56 94 HIS A CA 1
ATOM 773 C C . HIS A 1 94 ? 20.027 -2.870 -1.114 1.00 93.56 94 HIS A C 1
ATOM 775 O O . HIS A 1 94 ? 20.595 -2.163 -0.280 1.00 93.56 94 HIS A O 1
ATOM 781 N N . SER A 1 95 ? 18.706 -2.778 -1.295 1.00 94.50 95 SER A N 1
ATOM 782 C CA . SER A 1 95 ? 17.875 -1.889 -0.480 1.00 94.50 95 SER A CA 1
ATOM 783 C C . SER A 1 95 ? 17.613 -2.489 0.900 1.00 94.50 95 SER A C 1
ATOM 785 O O . S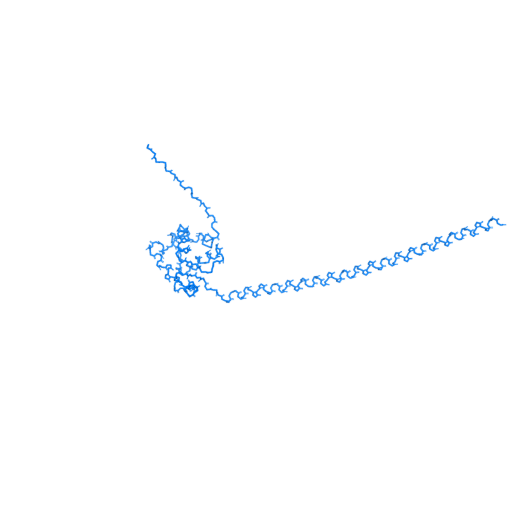ER A 1 95 ? 16.977 -3.530 1.027 1.00 94.50 95 SER A O 1
ATOM 787 N N . ALA A 1 96 ? 18.010 -1.773 1.956 1.00 91.88 96 ALA A N 1
ATOM 788 C CA . ALA A 1 96 ? 17.746 -2.174 3.339 1.00 91.88 96 ALA A CA 1
ATOM 789 C C . ALA A 1 96 ? 16.245 -2.321 3.658 1.00 91.88 96 ALA A C 1
ATOM 791 O O . ALA A 1 96 ? 15.894 -3.084 4.555 1.00 91.88 96 ALA A O 1
ATOM 792 N N . GLN A 1 97 ? 15.377 -1.621 2.917 1.00 93.44 97 GLN A N 1
ATOM 793 C CA . GLN A 1 97 ? 13.916 -1.618 3.079 1.00 93.44 97 GLN A CA 1
ATOM 794 C C . GLN A 1 97 ? 13.200 -2.645 2.184 1.00 93.44 97 GLN A C 1
ATOM 796 O O . GLN A 1 97 ? 11.971 -2.681 2.158 1.00 93.44 97 GLN A O 1
ATOM 801 N N . VAL A 1 98 ? 13.941 -3.447 1.418 1.00 94.44 98 VAL A N 1
ATOM 802 C CA . VAL A 1 98 ? 13.390 -4.510 0.571 1.00 94.44 98 VAL A CA 1
ATOM 803 C C . VAL A 1 98 ? 13.823 -5.855 1.132 1.00 94.44 98 VAL A C 1
ATOM 805 O O . VAL A 1 98 ? 14.955 -6.030 1.579 1.00 94.44 98 VAL A O 1
ATOM 808 N N . GLU A 1 99 ? 12.900 -6.804 1.131 1.00 94.44 99 GLU A N 1
ATOM 809 C CA . GLU A 1 99 ? 13.147 -8.183 1.521 1.00 94.44 99 GLU A CA 1
ATOM 810 C C . GLU A 1 99 ? 13.088 -9.090 0.293 1.00 94.44 99 GLU A C 1
ATOM 812 O O . GLU A 1 99 ? 12.210 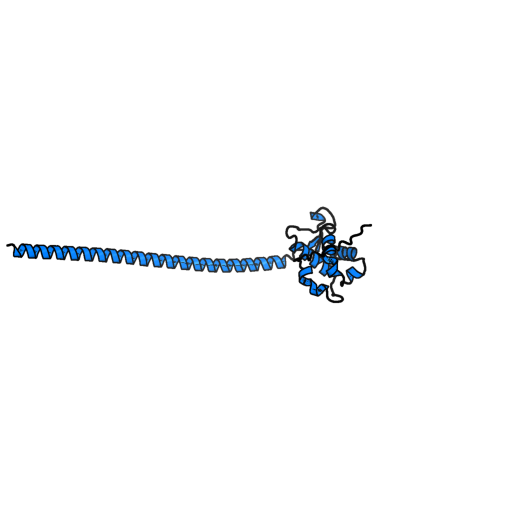-8.946 -0.563 1.00 94.44 99 GLU A O 1
ATOM 817 N N . SER A 1 100 ? 14.032 -10.028 0.216 1.00 92.88 100 SER A N 1
ATOM 818 C CA . SER A 1 100 ? 14.062 -11.068 -0.810 1.00 92.88 100 SER A CA 1
ATOM 819 C C . SER A 1 100 ? 13.197 -12.248 -0.381 1.00 92.88 100 SER A C 1
ATOM 821 O O . SER A 1 100 ? 13.431 -12.845 0.665 1.00 92.88 100 SER A O 1
ATOM 823 N N . GLY A 1 101 ? 12.250 -12.641 -1.227 1.00 90.50 101 GLY A N 1
ATOM 824 C CA . GLY A 1 101 ? 11.375 -13.796 -1.014 1.00 90.50 101 GLY A CA 1
ATOM 825 C C . GLY A 1 101 ? 12.027 -15.147 -1.299 1.00 90.50 101 GLY A C 1
ATOM 826 O O . GLY A 1 101 ? 11.306 -16.119 -1.493 1.00 90.50 101 GLY A O 1
ATOM 827 N N . ARG A 1 102 ? 13.364 -15.237 -1.364 1.00 88.56 102 ARG A N 1
ATOM 828 C CA . ARG A 1 102 ? 14.076 -16.482 -1.706 1.00 88.56 102 ARG A CA 1
ATOM 829 C C . ARG A 1 102 ? 13.665 -17.654 -0.813 1.00 88.56 102 ARG A C 1
ATOM 831 O O . ARG A 1 102 ? 13.410 -18.737 -1.332 1.00 88.56 102 ARG A O 1
ATOM 838 N N . GLU A 1 103 ? 13.607 -17.422 0.493 1.00 86.00 103 GLU A N 1
ATOM 839 C CA . GLU A 1 103 ? 13.329 -18.468 1.483 1.00 86.00 103 GLU A CA 1
ATOM 840 C C . GLU A 1 103 ? 11.847 -18.873 1.483 1.00 86.00 103 GLU A C 1
ATOM 842 O O . GLU A 1 103 ? 11.523 -20.053 1.577 1.00 86.00 103 GLU A O 1
ATOM 847 N N . VAL A 1 104 ? 10.941 -17.909 1.286 1.00 87.25 104 VAL A N 1
ATOM 848 C CA . VAL A 1 104 ? 9.485 -18.134 1.317 1.00 87.25 104 VAL A CA 1
ATOM 849 C C . VAL A 1 104 ? 8.977 -18.719 -0.001 1.00 87.25 104 VAL A C 1
ATOM 851 O O . VAL A 1 104 ? 8.282 -19.732 -0.021 1.00 87.25 104 VAL A O 1
ATOM 854 N N . CYS A 1 105 ? 9.351 -18.116 -1.129 1.00 84.12 105 CYS A N 1
ATOM 855 C CA . CYS A 1 105 ? 8.903 -18.531 -2.458 1.00 84.12 105 CYS A CA 1
ATOM 856 C C . CYS A 1 105 ? 9.726 -19.697 -3.032 1.00 84.12 105 CYS A C 1
ATOM 858 O O . CYS A 1 105 ? 9.462 -20.123 -4.157 1.00 84.12 105 CYS A O 1
ATOM 860 N N . LYS A 1 106 ? 10.752 -20.175 -2.305 1.00 84.19 106 LYS A N 1
ATOM 861 C CA . LYS A 1 106 ? 11.725 -21.203 -2.735 1.00 84.19 106 LYS A CA 1
ATOM 862 C C . LYS A 1 106 ? 12.364 -20.919 -4.104 1.00 84.19 106 LYS A C 1
ATOM 864 O O . LYS A 1 106 ? 12.845 -21.824 -4.782 1.00 84.19 106 LYS A O 1
ATOM 869 N N . ASN A 1 107 ? 12.363 -19.656 -4.529 1.00 85.12 107 ASN A N 1
ATOM 870 C CA . ASN A 1 107 ? 12.858 -19.212 -5.826 1.00 85.12 107 ASN A CA 1
ATOM 871 C C . ASN A 1 107 ? 13.376 -17.770 -5.734 1.00 85.12 107 ASN A C 1
ATOM 873 O O . ASN A 1 107 ? 12.911 -16.972 -4.920 1.00 85.12 107 ASN A O 1
ATOM 877 N N . ARG A 1 108 ? 14.358 -17.423 -6.570 1.00 88.62 108 ARG A N 1
ATOM 878 C CA . ARG A 1 108 ? 14.942 -16.075 -6.621 1.00 88.62 108 ARG A CA 1
ATOM 879 C C . ARG A 1 108 ? 14.040 -15.114 -7.402 1.00 88.62 108 ARG A C 1
ATOM 881 O O . ARG A 1 108 ? 13.210 -15.528 -8.204 1.00 88.62 108 ARG A O 1
ATOM 888 N N . GLY A 1 109 ? 14.262 -13.814 -7.204 1.00 94.31 109 GLY A N 1
ATOM 889 C CA . GLY A 1 109 ? 13.589 -12.767 -7.978 1.00 94.31 109 GLY A CA 1
ATOM 890 C C . GLY A 1 109 ? 12.194 -12.402 -7.470 1.00 94.31 109 GLY A C 1
ATOM 891 O O . GLY A 1 109 ? 11.383 -11.914 -8.251 1.00 94.31 109 GLY A O 1
ATOM 892 N N . PHE A 1 110 ? 11.920 -12.633 -6.187 1.00 96.81 110 PHE A N 1
ATOM 893 C CA . PHE A 1 110 ? 10.699 -12.215 -5.503 1.00 96.81 110 PHE A CA 1
ATOM 894 C C . PHE A 1 110 ? 11.041 -11.171 -4.443 1.00 96.81 110 PHE A C 1
ATOM 896 O O . PHE A 1 110 ? 12.019 -11.345 -3.716 1.00 96.81 110 PHE A O 1
ATOM 903 N N . TYR A 1 111 ? 10.257 -10.096 -4.363 1.00 96.88 111 TYR A N 1
ATOM 904 C CA . TYR A 1 111 ? 10.578 -8.939 -3.524 1.00 96.88 111 TYR A CA 1
ATOM 905 C C . TYR A 1 111 ? 9.342 -8.377 -2.828 1.00 96.88 111 TYR A C 1
ATOM 907 O O . TYR A 1 111 ? 8.285 -8.247 -3.447 1.00 96.88 111 TYR A O 1
ATOM 915 N N . LYS A 1 112 ? 9.496 -7.969 -1.567 1.00 95.31 112 LYS A N 1
ATOM 916 C CA . LYS A 1 112 ? 8.495 -7.181 -0.836 1.00 95.31 112 LYS A CA 1
ATOM 917 C C . LYS A 1 112 ? 9.148 -6.028 -0.087 1.00 95.31 112 LYS A C 1
ATOM 919 O O . LYS A 1 112 ? 10.363 -6.002 0.100 1.00 95.31 112 LYS A O 1
ATOM 924 N N . ILE A 1 113 ? 8.351 -5.047 0.316 1.00 94.56 113 ILE A N 1
ATOM 925 C CA . ILE A 1 113 ? 8.824 -3.990 1.215 1.00 94.56 113 ILE A CA 1
ATOM 926 C C . ILE A 1 113 ? 8.843 -4.570 2.624 1.00 94.56 113 ILE A C 1
ATOM 928 O O . ILE A 1 113 ? 7.861 -5.189 3.027 1.00 94.56 113 ILE A O 1
ATOM 932 N N . LYS A 1 114 ? 9.935 -4.358 3.361 1.00 91.69 114 LYS A N 1
ATOM 933 C CA . LYS A 1 114 ? 9.974 -4.691 4.786 1.00 91.69 114 LYS A CA 1
ATOM 934 C C . LYS A 1 114 ? 8.941 -3.846 5.513 1.00 91.69 114 LYS A C 1
ATOM 936 O O . LYS A 1 114 ? 8.942 -2.620 5.378 1.00 91.69 114 LYS A O 1
ATOM 941 N N . GLU A 1 115 ? 8.072 -4.491 6.273 1.00 76.00 115 GLU A N 1
ATOM 942 C CA . GLU A 1 115 ? 7.193 -3.771 7.179 1.00 76.00 115 GLU A CA 1
ATOM 943 C C . GLU A 1 115 ? 8.079 -3.099 8.234 1.00 76.00 115 GLU A C 1
ATOM 945 O O . GLU A 1 115 ? 8.817 -3.756 8.962 1.00 76.00 115 GLU A O 1
ATOM 950 N N . GLU A 1 116 ? 8.088 -1.764 8.268 1.00 64.88 116 GLU A N 1
ATOM 951 C CA . GLU A 1 116 ? 8.655 -1.045 9.408 1.00 64.88 116 GLU A CA 1
ATOM 952 C C . GLU A 1 116 ? 7.714 -1.320 10.587 1.00 64.88 116 GLU A C 1
ATOM 954 O O . GLU A 1 116 ? 6.707 -0.625 10.742 1.00 64.88 116 GLU A O 1
ATOM 959 N N . GLU A 1 117 ? 8.027 -2.347 11.384 1.00 53.78 117 GLU A N 1
ATOM 960 C CA . GLU A 1 117 ? 7.252 -2.800 12.554 1.00 53.78 117 GLU A CA 1
ATOM 961 C C . GLU A 1 117 ? 6.795 -1.615 13.426 1.00 53.78 117 GLU A C 1
ATOM 963 O O . GLU A 1 117 ? 5.647 -1.549 13.859 1.00 53.78 117 GLU A O 1
ATOM 968 N N . ASN A 1 118 ? 7.642 -0.590 13.561 1.00 48.84 118 ASN A N 1
ATOM 969 C CA . ASN A 1 118 ? 7.349 0.610 14.342 1.00 48.84 118 ASN A CA 1
ATOM 970 C C . ASN A 1 118 ? 6.187 1.468 13.812 1.00 48.84 118 ASN A C 1
ATOM 972 O O . ASN A 1 118 ? 5.463 2.048 14.615 1.00 48.84 118 ASN A O 1
ATOM 976 N N . LYS A 1 119 ? 5.959 1.578 12.495 1.00 53.50 119 LYS A N 1
ATOM 977 C CA . LYS A 1 119 ? 4.862 2.427 11.977 1.00 53.50 119 LYS A CA 1
ATOM 978 C C . LYS A 1 119 ? 3.507 1.750 12.092 1.00 53.50 119 LYS A C 1
ATOM 980 O O . LYS A 1 119 ? 2.537 2.398 12.470 1.00 53.50 119 LYS A O 1
ATOM 985 N N . VAL A 1 120 ? 3.466 0.447 11.828 1.00 54.25 120 VAL A N 1
ATOM 986 C CA . VAL A 1 120 ? 2.240 -0.349 11.930 1.00 54.25 120 VAL A CA 1
ATOM 987 C C . VAL A 1 120 ? 1.785 -0.443 13.387 1.00 54.25 120 VAL A C 1
ATOM 989 O O . VAL A 1 120 ? 0.593 -0.328 13.650 1.00 54.25 120 VAL A O 1
ATOM 992 N N . VAL A 1 121 ? 2.709 -0.591 14.343 1.00 55.03 121 VAL A N 1
ATOM 993 C CA . VAL A 1 121 ? 2.371 -0.599 15.777 1.00 55.03 121 VAL A CA 1
ATOM 994 C C . VAL A 1 121 ? 1.837 0.761 16.235 1.00 55.03 121 VAL A C 1
ATOM 996 O O . VAL A 1 121 ? 0.808 0.803 16.900 1.00 55.03 121 VAL A O 1
ATOM 999 N N . ILE A 1 122 ? 2.460 1.878 15.838 1.00 59.66 122 ILE A N 1
ATOM 1000 C CA . ILE A 1 122 ? 1.982 3.224 16.209 1.00 59.66 122 ILE A CA 1
ATOM 1001 C C . ILE A 1 122 ? 0.586 3.499 15.633 1.00 59.66 122 ILE A C 1
ATOM 1003 O O . ILE A 1 122 ? -0.272 4.025 16.336 1.00 59.66 122 ILE A O 1
ATOM 1007 N N . GLU A 1 123 ? 0.344 3.148 14.371 1.00 66.00 123 GLU A N 1
ATOM 1008 C CA . GLU A 1 123 ? -0.947 3.383 13.715 1.00 66.00 123 GLU A CA 1
ATOM 1009 C C . GLU A 1 123 ? -2.045 2.471 14.283 1.00 66.00 123 GLU A C 1
ATOM 1011 O O . GLU A 1 123 ? -3.142 2.943 14.572 1.00 66.00 123 GLU A O 1
ATOM 1016 N N . LYS A 1 124 ? -1.726 1.201 14.576 1.00 67.00 124 LYS A N 1
ATOM 1017 C CA . LYS A 1 124 ? -2.634 0.290 15.294 1.00 67.00 124 LYS A CA 1
ATOM 1018 C C . LYS A 1 124 ? -2.960 0.783 16.702 1.00 67.00 124 LYS A C 1
ATOM 1020 O O . LYS A 1 124 ? -4.112 0.685 17.109 1.00 67.00 124 LYS A O 1
ATOM 1025 N N . ASN A 1 125 ? -1.978 1.315 17.428 1.00 72.94 125 ASN A N 1
ATOM 1026 C CA . ASN A 1 125 ? -2.199 1.850 18.770 1.00 72.94 125 ASN A CA 1
ATOM 1027 C C . ASN A 1 125 ? -3.092 3.095 18.725 1.00 72.94 125 ASN A C 1
ATOM 1029 O O . ASN A 1 125 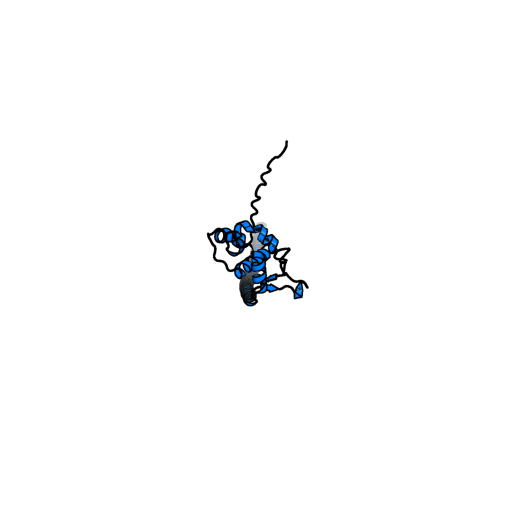? -4.058 3.150 19.470 1.00 72.94 125 ASN A O 1
ATOM 1033 N N . LYS A 1 126 ? -2.872 4.018 17.778 1.00 79.94 126 LYS A N 1
ATOM 1034 C CA . LYS A 1 126 ? -3.755 5.182 17.588 1.00 79.94 126 LYS A CA 1
ATOM 1035 C C . LYS A 1 126 ? -5.199 4.791 17.278 1.00 79.94 126 LYS A C 1
ATOM 1037 O O . LYS A 1 126 ? -6.112 5.324 17.895 1.00 79.94 126 LYS A O 1
ATOM 1042 N N . ILE A 1 127 ? -5.398 3.843 16.358 1.00 85.44 127 ILE A N 1
ATOM 1043 C CA . ILE A 1 127 ? -6.738 3.339 16.016 1.00 85.44 127 ILE A CA 1
ATOM 1044 C C . ILE A 1 127 ? -7.388 2.686 17.241 1.00 85.44 127 ILE A C 1
ATOM 1046 O O . ILE A 1 127 ? -8.573 2.881 17.489 1.00 85.44 127 ILE A O 1
ATOM 1050 N N . LYS A 1 128 ? -6.616 1.921 18.021 1.00 85.69 128 LYS A N 1
ATOM 1051 C CA . LYS A 1 128 ? -7.097 1.281 19.248 1.00 85.69 128 LYS A CA 1
ATOM 1052 C C . LYS A 1 128 ? -7.503 2.311 20.305 1.00 85.69 128 LYS A C 1
ATOM 1054 O O . LYS A 1 128 ? -8.550 2.144 20.922 1.00 85.69 128 LYS A O 1
ATOM 1059 N N . ASP A 1 129 ? -6.715 3.366 20.479 1.00 85.31 129 ASP A N 1
ATOM 1060 C CA . ASP A 1 129 ? -7.001 4.444 21.427 1.00 85.31 129 ASP A CA 1
ATOM 1061 C C . ASP A 1 129 ? -8.254 5.235 21.009 1.00 85.31 129 ASP A C 1
ATOM 1063 O O . ASP A 1 129 ? -9.122 5.495 21.841 1.00 85.31 129 ASP A O 1
ATOM 1067 N N . GLU A 1 130 ? -8.420 5.536 19.714 1.00 90.88 130 GLU A N 1
ATOM 1068 C CA . GLU A 1 130 ? -9.654 6.137 19.179 1.00 90.88 130 GLU A CA 1
ATOM 1069 C C . GLU A 1 130 ? -10.877 5.233 19.383 1.00 90.88 130 GLU A C 1
ATOM 1071 O O . GLU A 1 130 ? -11.929 5.707 19.811 1.00 90.88 130 GLU A O 1
ATOM 1076 N N . MET A 1 131 ? -10.749 3.929 19.122 1.00 89.31 131 MET A N 1
ATOM 1077 C CA . MET A 1 131 ? -11.832 2.967 19.353 1.00 89.31 131 MET A CA 1
ATOM 1078 C C . MET A 1 131 ? -12.237 2.903 20.825 1.00 89.31 131 MET A C 1
ATOM 1080 O O . MET A 1 131 ? -13.429 2.881 21.119 1.00 89.31 131 MET A O 1
ATOM 1084 N N . ASN A 1 132 ? -11.264 2.891 21.738 1.00 89.62 132 ASN A N 1
ATOM 1085 C CA . ASN A 1 132 ? -11.529 2.858 23.174 1.00 89.62 132 ASN A CA 1
ATOM 1086 C C . ASN A 1 132 ? -12.243 4.133 23.642 1.00 89.62 132 ASN A C 1
ATOM 1088 O O . ASN A 1 132 ? -13.226 4.037 24.372 1.00 89.62 132 ASN A O 1
ATOM 1092 N N . ASN A 1 133 ? -11.811 5.307 23.170 1.00 90.88 133 ASN A N 1
ATOM 1093 C CA . ASN A 1 133 ? -12.483 6.571 23.481 1.00 90.88 133 ASN A CA 1
ATOM 1094 C C . ASN A 1 133 ? -13.928 6.585 22.962 1.00 90.88 133 ASN A C 1
ATOM 1096 O O . ASN A 1 133 ? -14.848 6.972 23.679 1.00 90.88 133 ASN A O 1
ATOM 1100 N N . ASN A 1 134 ? -14.150 6.125 21.728 1.00 94.00 134 ASN A N 1
ATOM 1101 C CA . ASN A 1 134 ? -15.496 6.045 21.160 1.00 94.00 134 ASN A CA 1
ATOM 1102 C C . ASN A 1 134 ? -16.387 5.057 21.926 1.00 94.00 134 ASN A C 1
ATOM 1104 O O . ASN A 1 134 ? -17.573 5.324 22.112 1.00 94.00 134 ASN A O 1
ATOM 1108 N N . LEU A 1 135 ? -15.825 3.937 22.390 1.00 94.31 135 LEU A N 1
ATOM 1109 C CA . LEU A 1 135 ? -16.543 2.964 23.210 1.00 94.31 135 LEU A CA 1
ATOM 1110 C C . LEU A 1 135 ? -16.972 3.575 24.550 1.00 94.31 135 LEU A C 1
ATOM 1112 O O . LEU A 1 135 ? -18.125 3.422 24.942 1.00 94.31 135 LEU A O 1
ATOM 1116 N N . GLU A 1 136 ? -16.086 4.322 25.209 1.00 93.81 136 GLU A N 1
ATOM 1117 C CA . GLU A 1 136 ? -16.399 5.016 26.463 1.00 93.81 136 GLU A CA 1
ATOM 1118 C C . GLU A 1 136 ? -17.512 6.062 26.280 1.00 93.81 136 GLU A C 1
ATOM 1120 O O . GLU A 1 136 ? -18.438 6.143 27.093 1.00 93.81 136 GLU A O 1
ATOM 1125 N N . ILE A 1 137 ? -17.469 6.837 25.191 1.00 94.38 137 ILE A N 1
ATOM 1126 C CA . ILE A 1 137 ? -18.531 7.797 24.854 1.00 94.38 137 ILE A CA 1
ATOM 1127 C C . ILE A 1 137 ? -19.867 7.066 24.680 1.00 94.38 137 ILE A C 1
ATOM 1129 O O . ILE A 1 137 ? -20.862 7.453 25.297 1.00 94.38 137 ILE A O 1
ATOM 1133 N N . LEU A 1 138 ? -19.881 5.977 23.907 1.00 95.81 138 LEU A N 1
ATOM 1134 C CA . LEU A 1 138 ? -21.095 5.213 23.626 1.00 95.81 138 LEU A CA 1
ATOM 1135 C C . LEU A 1 138 ? -21.679 4.566 24.893 1.00 95.81 138 LEU A C 1
ATOM 1137 O O . LEU A 1 138 ? -22.893 4.581 25.102 1.00 95.81 138 LEU A O 1
ATOM 1141 N N . GLU A 1 139 ? -20.830 4.038 25.778 1.00 95.88 139 GLU A N 1
ATOM 1142 C CA . GLU A 1 139 ? -21.262 3.505 27.074 1.00 95.88 139 GLU A CA 1
ATOM 1143 C C . GLU A 1 139 ? -21.901 4.584 27.956 1.00 95.88 139 GLU A C 1
ATOM 1145 O O . GLU A 1 139 ? -22.910 4.334 28.627 1.00 95.88 139 GLU A O 1
ATOM 1150 N N . ASN A 1 140 ? -21.341 5.794 27.954 1.00 94.81 140 ASN A N 1
ATOM 1151 C CA . ASN A 1 140 ? -21.883 6.918 28.711 1.00 94.81 140 ASN A CA 1
ATOM 1152 C C . ASN A 1 140 ? -23.230 7.394 28.144 1.00 94.81 140 ASN A C 1
ATOM 1154 O O . ASN A 1 140 ? -24.159 7.667 28.916 1.00 94.81 140 ASN A O 1
ATOM 1158 N N . GLU A 1 141 ? -23.373 7.438 26.819 1.00 96.75 141 GLU A N 1
ATOM 1159 C CA . GLU A 1 141 ? -24.640 7.745 26.145 1.00 96.75 141 GLU A CA 1
ATOM 1160 C C . GLU A 1 141 ? -25.715 6.691 26.433 1.00 96.75 141 GLU A C 1
ATOM 1162 O O . GLU A 1 141 ? -26.864 7.039 26.737 1.00 96.75 141 GLU A O 1
ATOM 1167 N N . LEU A 1 142 ? -25.345 5.409 26.430 1.00 96.81 142 LEU A N 1
ATOM 1168 C CA . LEU A 1 142 ? -26.259 4.316 26.751 1.00 96.81 142 LEU A CA 1
ATOM 1169 C C . LEU A 1 142 ? -26.737 4.396 28.208 1.00 96.81 142 LEU A C 1
ATOM 1171 O O . LEU A 1 142 ? -27.939 4.333 28.469 1.00 96.81 142 LEU A O 1
ATOM 1175 N N . LYS A 1 143 ? -25.821 4.626 29.159 1.00 96.19 143 LYS A N 1
ATOM 1176 C CA . LYS A 1 143 ? -26.161 4.832 30.581 1.00 96.19 143 LYS A CA 1
ATOM 1177 C C . LYS A 1 143 ? -27.072 6.040 30.793 1.00 96.19 143 LYS A C 1
ATOM 1179 O O . LYS A 1 143 ? -27.923 6.029 31.682 1.00 96.19 143 LYS A O 1
ATOM 1184 N N . ARG A 1 144 ? -26.889 7.117 30.024 1.00 95.31 144 ARG A N 1
ATOM 1185 C CA . ARG A 1 144 ? -27.775 8.289 30.084 1.00 95.31 144 ARG A CA 1
ATOM 1186 C C . ARG A 1 144 ? -29.165 7.960 29.545 1.00 95.31 144 ARG A C 1
ATOM 1188 O O . ARG A 1 144 ? -30.150 8.304 30.189 1.00 95.31 144 ARG A O 1
ATOM 1195 N N . SER A 1 145 ? -29.233 7.274 28.410 1.00 96.81 145 SER A N 1
ATOM 1196 C CA . SER A 1 145 ? -30.496 6.885 27.777 1.00 96.81 145 SER A CA 1
ATOM 1197 C C . SER A 1 145 ? -31.316 5.951 28.669 1.00 96.81 145 SER A C 1
ATOM 1199 O O . SER A 1 145 ? -32.519 6.148 28.812 1.00 96.81 145 SER A O 1
ATOM 1201 N N . LEU A 1 1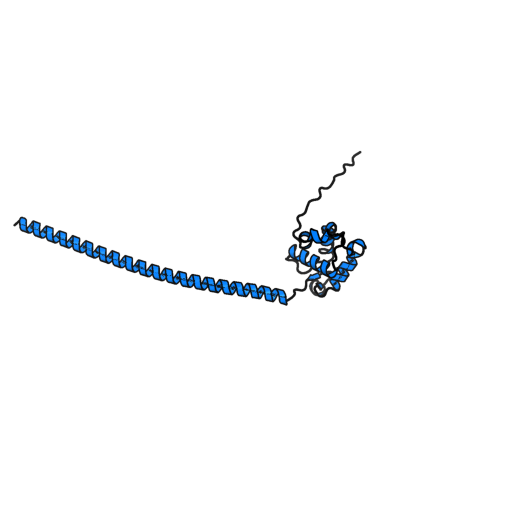46 ? -30.665 4.990 29.333 1.00 96.69 146 LEU A N 1
ATOM 1202 C CA . LEU A 1 146 ? -31.319 4.098 30.296 1.00 96.69 146 LEU A CA 1
ATOM 1203 C C . LEU A 1 146 ? -31.930 4.860 31.478 1.00 96.69 146 LEU A C 1
ATOM 1205 O O . LEU A 1 146 ? -33.090 4.630 31.802 1.00 96.69 146 LEU A O 1
ATOM 1209 N N . ARG A 1 147 ? -31.198 5.819 32.060 1.00 95.56 147 ARG A N 1
ATOM 1210 C CA . ARG A 1 147 ? -31.727 6.661 33.148 1.00 95.56 147 ARG A CA 1
ATOM 1211 C C . ARG A 1 147 ? -32.955 7.461 32.720 1.00 95.56 147 ARG A C 1
ATOM 1213 O O . ARG A 1 147 ? -33.941 7.493 33.443 1.00 95.56 147 ARG A O 1
ATOM 1220 N N . LEU A 1 148 ? -32.925 8.053 31.525 1.00 95.44 148 LEU A N 1
ATOM 1221 C CA . LEU A 1 148 ? -34.079 8.783 30.992 1.00 95.44 148 LEU A CA 1
ATOM 1222 C C . LEU A 1 148 ? -35.290 7.864 30.783 1.00 95.44 148 LEU A C 1
ATOM 1224 O O . LEU A 1 148 ? -36.412 8.253 31.089 1.00 95.44 148 LEU A O 1
ATOM 1228 N N . LEU A 1 149 ? -35.079 6.637 30.298 1.00 94.31 149 LEU A N 1
ATOM 1229 C CA . LEU A 1 149 ? -36.156 5.652 30.151 1.00 94.31 149 LEU A CA 1
ATOM 1230 C C . LEU A 1 149 ? -36.762 5.255 31.504 1.00 94.31 149 LEU A C 1
ATOM 1232 O O . LEU A 1 149 ? -37.982 5.128 31.613 1.00 94.31 149 LEU A O 1
ATOM 1236 N N . GLU A 1 150 ? -35.933 5.080 32.532 1.00 94.75 150 GLU A N 1
ATOM 1237 C CA . GLU A 1 150 ? -36.394 4.813 33.898 1.00 94.75 150 GLU A CA 1
ATOM 1238 C C . GLU A 1 150 ? -37.216 5.986 34.449 1.00 94.75 150 GLU A C 1
ATOM 1240 O O . GLU A 1 150 ? -38.315 5.771 34.962 1.00 94.75 150 GLU A O 1
ATOM 1245 N N . GLU A 1 151 ? -36.748 7.223 34.273 1.00 94.00 151 GLU A N 1
ATOM 1246 C CA . GLU A 1 151 ? -37.481 8.434 34.668 1.00 94.00 151 GLU A CA 1
ATOM 1247 C C . GLU A 1 151 ? -38.833 8.544 33.949 1.00 94.00 151 GLU A C 1
ATOM 1249 O O . GLU A 1 151 ? -39.864 8.753 34.593 1.00 94.00 151 GLU A O 1
ATOM 1254 N N . MET A 1 152 ? -38.858 8.334 32.629 1.00 92.50 152 MET A N 1
ATOM 1255 C CA . MET A 1 152 ? -40.092 8.354 31.837 1.00 92.50 152 MET A CA 1
ATOM 1256 C C . MET A 1 152 ? -41.093 7.299 32.313 1.00 92.50 152 MET A C 1
ATOM 1258 O O . MET A 1 152 ? -42.285 7.587 32.421 1.00 92.50 152 MET A O 1
ATOM 1262 N N . LYS A 1 153 ? -40.619 6.094 32.648 1.00 93.56 153 LYS A N 1
ATOM 1263 C CA . LYS A 1 153 ? -41.470 5.025 33.180 1.00 93.56 153 LYS A CA 1
ATOM 1264 C C . LYS A 1 153 ? -42.098 5.416 34.519 1.00 93.56 153 LYS A C 1
ATOM 1266 O O . LYS A 1 153 ? -43.286 5.168 34.727 1.00 93.56 153 LYS A O 1
ATOM 1271 N N . MET A 1 154 ? -41.331 6.038 35.415 1.00 89.75 154 MET A N 1
ATOM 1272 C CA . MET A 1 154 ? -41.852 6.502 36.706 1.00 89.75 154 MET A CA 1
ATOM 1273 C C . MET A 1 154 ? -42.914 7.590 36.527 1.00 89.75 154 MET A C 1
ATOM 1275 O O . MET A 1 154 ? -43.969 7.519 37.156 1.00 89.75 154 MET A O 1
ATOM 1279 N N . ILE A 1 155 ? -42.674 8.555 35.632 1.00 90.56 155 ILE A N 1
ATOM 1280 C CA . ILE A 1 155 ? -43.650 9.608 35.311 1.00 90.56 155 ILE A CA 1
ATOM 1281 C C . ILE A 1 155 ? -44.944 8.989 34.775 1.00 90.56 155 ILE A C 1
ATOM 1283 O O . ILE A 1 155 ? -46.018 9.286 35.292 1.00 90.56 155 ILE A O 1
ATOM 1287 N N . GLN A 1 156 ? -44.840 8.078 33.805 1.00 90.31 156 GLN A N 1
ATOM 1288 C CA . GLN A 1 156 ? -46.003 7.428 33.204 1.00 90.31 156 GLN A CA 1
ATOM 1289 C C . GLN A 1 156 ? -46.813 6.623 34.231 1.00 90.31 156 GLN A C 1
ATOM 1291 O O . GLN A 1 156 ? -48.041 6.652 34.209 1.00 90.31 156 GLN A O 1
ATOM 1296 N N . THR A 1 157 ? -46.138 5.936 35.157 1.00 88.12 157 THR A N 1
ATOM 1297 C CA . THR A 1 157 ? -46.805 5.162 36.218 1.00 88.12 157 THR A CA 1
ATOM 1298 C C . THR A 1 157 ? -47.573 6.089 37.165 1.00 88.12 157 THR A C 1
ATOM 1300 O O . THR A 1 157 ? -48.755 5.866 37.418 1.00 88.12 157 THR A O 1
ATOM 1303 N N . ASN A 1 158 ? -46.947 7.186 37.602 1.00 87.44 158 ASN A N 1
ATOM 1304 C CA . ASN A 1 158 ? -47.590 8.180 38.467 1.00 87.44 158 ASN A CA 1
ATOM 1305 C C . ASN A 1 158 ? -48.795 8.859 37.788 1.00 87.44 158 ASN A C 1
ATOM 1307 O O . ASN A 1 158 ? -49.798 9.148 38.442 1.00 87.44 158 ASN A O 1
ATOM 1311 N N . GLU A 1 159 ? -48.716 9.135 36.481 1.00 88.44 159 GLU A N 1
ATOM 1312 C CA . GLU A 1 159 ? -49.838 9.700 35.721 1.00 88.44 159 GLU A CA 1
ATOM 1313 C C . GLU A 1 159 ? -51.025 8.734 35.640 1.00 88.44 159 GLU A C 1
ATOM 1315 O O . GLU A 1 159 ? -52.170 9.163 35.799 1.00 88.44 159 GLU A O 1
ATOM 1320 N N . ILE A 1 160 ? -50.766 7.437 35.447 1.00 87.50 160 ILE A N 1
ATOM 1321 C CA . ILE A 1 160 ? -51.810 6.403 35.451 1.00 87.50 160 ILE A CA 1
ATOM 1322 C C . ILE A 1 160 ? -52.495 6.349 36.821 1.00 87.50 160 ILE A C 1
ATOM 1324 O O . ILE A 1 160 ? -53.717 6.473 36.886 1.00 87.50 160 ILE A O 1
ATOM 1328 N N . GLU A 1 161 ? -51.730 6.268 37.913 1.00 87.06 161 GLU A N 1
ATOM 1329 C CA . GLU A 1 161 ? -52.280 6.235 39.279 1.00 87.06 161 GLU A CA 1
ATOM 1330 C C . GLU A 1 161 ? -53.126 7.483 39.594 1.00 87.06 161 GLU A C 1
ATOM 1332 O O . GLU A 1 161 ? -54.208 7.406 40.194 1.00 87.06 161 GLU A O 1
ATOM 1337 N N . LYS A 1 162 ? -52.671 8.660 39.150 1.00 87.50 162 LYS A N 1
ATOM 1338 C CA . LYS A 1 162 ? -53.414 9.916 39.313 1.00 87.50 162 LYS A CA 1
ATOM 1339 C C . LYS A 1 162 ? -54.725 9.922 38.521 1.00 87.50 162 LYS A C 1
ATOM 1341 O O . LYS A 1 162 ? -55.741 10.410 39.016 1.00 87.50 162 LYS A O 1
ATOM 1346 N N . ASN A 1 163 ? -54.721 9.379 37.308 1.00 87.50 163 ASN A N 1
ATOM 1347 C CA . ASN A 1 163 ? -55.922 9.300 36.480 1.00 87.50 163 ASN A CA 1
ATOM 1348 C C . ASN A 1 163 ? -56.931 8.287 37.039 1.00 87.50 163 ASN A C 1
ATOM 1350 O O . ASN A 1 163 ? -58.128 8.576 37.074 1.00 87.50 163 ASN A O 1
ATOM 1354 N N . GLU A 1 164 ? -56.468 7.138 37.538 1.00 86.06 164 GLU A N 1
ATOM 1355 C CA . GLU A 1 164 ? -57.330 6.140 38.183 1.00 86.06 164 GLU A CA 1
ATOM 1356 C C . GLU A 1 164 ? -57.993 6.694 39.449 1.00 86.06 164 GLU A C 1
ATOM 1358 O O . GLU A 1 164 ? -59.206 6.562 39.641 1.00 86.06 164 GLU A O 1
ATOM 1363 N N . THR A 1 165 ? -57.220 7.373 40.300 1.00 87.25 165 THR A N 1
ATOM 1364 C CA . THR A 1 165 ? -57.758 8.000 41.515 1.00 87.25 165 THR A CA 1
ATOM 1365 C C . THR A 1 165 ? -58.773 9.098 41.197 1.00 87.25 165 THR A C 1
ATOM 1367 O O . THR A 1 165 ? -59.821 9.160 41.853 1.00 87.25 165 THR A O 1
ATOM 1370 N N . LEU A 1 166 ? -58.519 9.918 40.171 1.00 89.50 166 LEU A N 1
ATOM 1371 C CA . LEU A 1 166 ? -59.465 10.929 39.694 1.00 89.50 166 LEU A CA 1
ATOM 1372 C C . LEU A 1 166 ? -60.777 10.291 39.210 1.00 89.50 166 LEU A C 1
ATOM 1374 O O . LEU A 1 166 ? -61.849 10.691 39.670 1.00 89.50 166 LEU A O 1
ATOM 1378 N N . PHE A 1 167 ? -60.697 9.251 38.375 1.00 90.56 167 PHE A N 1
ATOM 1379 C CA . PHE A 1 167 ? -61.865 8.534 37.856 1.00 90.56 167 PHE A CA 1
ATOM 1380 C C . PHE A 1 167 ? -62.734 7.941 38.979 1.00 90.56 167 PHE A C 1
ATOM 1382 O O . PHE A 1 167 ? -63.960 8.093 38.982 1.00 90.56 167 PHE A O 1
ATOM 1389 N N . ILE A 1 168 ? -62.112 7.316 39.987 1.00 88.81 168 ILE A N 1
ATOM 1390 C CA . ILE A 1 168 ? -62.832 6.763 41.146 1.00 88.81 168 ILE A CA 1
ATOM 1391 C C . ILE A 1 168 ? -63.548 7.873 41.930 1.00 88.81 168 ILE A C 1
ATOM 1393 O O . ILE A 1 168 ? -64.687 7.687 42.373 1.00 88.81 168 ILE A O 1
ATOM 1397 N N . CYS A 1 169 ? -62.903 9.028 42.116 1.00 87.06 169 CYS A N 1
ATOM 1398 C CA . CYS A 1 169 ? -63.496 10.156 42.837 1.00 87.06 169 CYS A CA 1
ATOM 1399 C C . CYS A 1 169 ? -64.709 10.734 42.100 1.00 87.06 169 CYS A C 1
ATOM 1401 O O . CYS A 1 169 ? -65.739 10.999 42.728 1.00 87.06 169 CYS A O 1
ATOM 1403 N N . GLU A 1 170 ? -64.612 10.894 40.781 1.00 91.06 170 GLU A N 1
ATOM 1404 C CA . GLU A 1 170 ? -65.710 11.384 39.945 1.00 91.06 170 GLU A CA 1
ATOM 1405 C C . GLU A 1 170 ? -66.900 10.419 39.946 1.00 91.06 170 GLU A C 1
ATOM 1407 O O . GLU A 1 170 ? -68.036 10.844 40.173 1.00 91.06 170 GLU A O 1
ATOM 1412 N N . SER A 1 171 ? -66.644 9.114 39.814 1.00 90.25 171 SER A N 1
ATOM 1413 C CA . SER A 1 171 ? -67.681 8.076 39.872 1.00 90.25 171 SER A CA 1
ATOM 1414 C C . SER A 1 171 ? -68.419 8.050 41.221 1.00 90.25 171 SER A C 1
ATOM 1416 O O . SER A 1 171 ? -69.657 8.012 41.272 1.00 90.25 171 SER A O 1
ATOM 1418 N N . LYS A 1 172 ? -67.685 8.166 42.339 1.00 91.50 172 LYS A N 1
ATOM 1419 C CA . LYS A 1 172 ? -68.287 8.275 43.681 1.00 91.50 172 LYS A CA 1
ATOM 1420 C C . LYS A 1 172 ? -69.139 9.533 43.820 1.00 91.50 172 LYS A C 1
ATOM 1422 O O . LYS A 1 172 ? -70.247 9.459 44.349 1.00 91.50 172 LYS A O 1
ATOM 1427 N N . ARG A 1 173 ? -68.650 10.679 43.337 1.00 91.06 173 ARG A N 1
ATOM 1428 C CA . ARG A 1 173 ? -69.385 11.952 43.392 1.00 91.06 173 ARG A CA 1
ATOM 1429 C C . ARG A 1 173 ? -70.688 11.876 42.591 1.00 91.06 173 ARG A C 1
ATOM 1431 O O . ARG A 1 173 ? -71.726 12.299 43.098 1.00 91.06 173 ARG A O 1
ATOM 1438 N N . ALA A 1 174 ? -70.652 11.291 41.394 1.00 91.12 174 ALA A N 1
ATOM 1439 C CA . ALA A 1 174 ? -71.841 11.063 40.575 1.00 91.12 174 ALA A CA 1
ATOM 1440 C C . ALA A 1 174 ? -72.856 10.155 41.289 1.00 91.12 174 ALA A C 1
ATOM 1442 O O . ALA A 1 174 ? -74.034 10.495 41.376 1.00 91.12 174 ALA A O 1
ATOM 1443 N N . SER A 1 175 ? -72.388 9.051 41.877 1.00 91.62 175 SER A N 1
ATOM 1444 C CA . SER A 1 175 ? -73.239 8.121 42.632 1.00 91.62 175 SER A CA 1
ATOM 1445 C C . SER A 1 175 ? -73.919 8.797 43.828 1.00 91.62 175 SER A C 1
ATOM 1447 O O . SER A 1 175 ? -75.122 8.638 44.024 1.00 91.62 175 SER A O 1
ATOM 1449 N N . ILE A 1 176 ? -73.175 9.600 44.600 1.00 92.38 176 ILE A N 1
ATOM 1450 C CA . ILE A 1 176 ? -73.727 10.374 45.724 1.00 92.38 176 ILE A CA 1
ATOM 1451 C C . ILE A 1 176 ? -74.803 11.347 45.233 1.00 92.38 176 ILE A C 1
ATOM 1453 O O . ILE A 1 176 ? -75.876 11.414 45.830 1.00 92.38 176 ILE A O 1
ATOM 1457 N N . SER A 1 177 ? -74.547 12.063 44.135 1.00 91.12 177 SER A N 1
ATOM 1458 C CA . SER A 1 177 ? -75.517 13.000 43.558 1.00 91.12 177 SER A CA 1
ATOM 1459 C C . SER A 1 177 ? -76.807 12.298 43.121 1.00 91.12 177 SER A C 1
ATOM 1461 O O . SER A 1 177 ? -77.898 12.790 43.407 1.00 91.12 177 SER A O 1
ATOM 1463 N N . ILE A 1 178 ? -76.705 11.118 42.497 1.00 92.56 178 ILE A N 1
ATOM 1464 C CA . ILE A 1 178 ? -77.871 10.307 42.118 1.00 92.56 178 ILE A CA 1
ATOM 1465 C C . ILE A 1 178 ? -78.680 9.909 43.357 1.00 92.56 178 ILE A C 1
ATOM 1467 O O . ILE A 1 178 ? -79.897 10.084 43.370 1.00 92.56 178 ILE A O 1
ATOM 1471 N N . ILE A 1 179 ? -78.019 9.415 44.410 1.00 92.56 179 ILE A N 1
ATOM 1472 C CA . ILE A 1 179 ? -78.689 9.009 45.655 1.00 92.56 179 ILE A CA 1
ATOM 1473 C C . ILE A 1 179 ? -79.424 10.196 46.289 1.00 92.56 179 ILE A C 1
ATOM 1475 O O . ILE A 1 179 ? -80.589 10.061 46.656 1.00 92.56 179 ILE A O 1
ATOM 1479 N N . GLN A 1 180 ? -78.777 11.361 46.374 1.00 90.00 180 GLN A N 1
ATOM 1480 C CA . GLN A 1 180 ? -79.387 12.577 46.922 1.00 90.00 180 GLN A CA 1
ATOM 1481 C C . GLN A 1 180 ? -80.622 13.010 46.122 1.00 90.00 180 GLN A C 1
ATOM 1483 O O . GLN A 1 180 ? -81.655 13.331 46.708 1.00 90.00 180 GLN A O 1
ATOM 1488 N N . ASN A 1 181 ? -80.551 12.959 44.790 1.00 89.94 181 ASN A N 1
ATOM 1489 C CA . ASN A 1 181 ? -81.685 13.292 43.926 1.00 89.94 181 ASN A CA 1
ATOM 1490 C C . ASN A 1 181 ? -82.855 12.311 44.104 1.00 89.94 181 ASN A C 1
ATOM 1492 O O . ASN A 1 181 ? -84.007 12.736 44.169 1.00 89.94 181 ASN A O 1
ATOM 1496 N N . LEU A 1 182 ? -82.578 11.009 44.228 1.00 91.12 182 LEU A N 1
ATOM 1497 C CA . LEU A 1 182 ? -83.609 9.999 44.495 1.00 91.12 182 LEU A CA 1
ATOM 1498 C C . LEU A 1 182 ? -84.260 10.196 45.871 1.00 91.12 182 LEU A C 1
ATOM 1500 O O . LEU A 1 182 ? -85.477 10.081 45.990 1.00 91.12 182 LEU A O 1
ATOM 1504 N N . GLN A 1 183 ? -83.473 10.528 46.898 1.00 89.88 183 GLN A N 1
ATOM 1505 C CA . GLN A 1 183 ? -83.991 10.836 48.235 1.00 89.88 183 GLN A CA 1
ATOM 1506 C C . GLN A 1 183 ? -84.910 12.063 48.225 1.00 89.88 183 GLN A C 1
ATOM 1508 O O . GLN A 1 183 ? -85.979 12.022 48.831 1.00 89.88 183 GLN A O 1
ATOM 1513 N N . LEU A 1 184 ? -84.532 13.124 47.506 1.00 87.38 184 LEU A N 1
ATOM 1514 C CA . LEU A 1 184 ? -85.370 14.314 47.328 1.00 87.38 184 LEU A CA 1
ATOM 1515 C C . LEU A 1 184 ? -86.686 13.982 46.612 1.00 87.38 184 LEU A C 1
ATOM 1517 O O . LEU A 1 184 ? -87.748 14.409 47.056 1.00 87.38 184 LEU A O 1
ATOM 1521 N N . LEU A 1 185 ? -86.639 13.184 45.542 1.00 87.62 185 LEU A N 1
ATOM 1522 C CA . LEU A 1 185 ? -87.841 12.750 44.823 1.00 87.62 185 LEU A CA 1
ATOM 1523 C C . LEU A 1 185 ? -88.782 11.926 45.710 1.00 87.62 185 LEU A C 1
ATOM 1525 O O . LEU A 1 185 ? -89.986 12.163 45.699 1.00 87.62 185 LEU A O 1
ATOM 1529 N N . LEU A 1 186 ? -88.243 10.996 46.504 1.00 83.19 186 LEU A N 1
ATOM 1530 C CA . LEU A 1 186 ? -89.028 10.201 47.454 1.00 83.19 186 LEU A CA 1
ATOM 1531 C C . LEU A 1 186 ? -89.657 11.064 48.553 1.00 83.19 186 LEU A C 1
ATOM 1533 O O . LEU A 1 186 ? -90.793 10.813 48.941 1.00 83.19 186 LEU A O 1
ATOM 1537 N N . TYR A 1 187 ? -88.949 12.092 49.027 1.00 82.56 187 TYR A N 1
ATOM 1538 C CA . TYR A 1 187 ? -89.482 13.035 50.011 1.00 82.56 187 TYR A CA 1
ATOM 1539 C C . TYR A 1 187 ? -90.670 13.839 49.467 1.00 82.56 187 TYR A C 1
ATOM 1541 O O . TYR A 1 187 ? -91.594 14.130 50.211 1.00 82.56 187 TYR A O 1
ATOM 1549 N N . HIS A 1 188 ? -90.672 14.173 48.174 1.00 76.00 188 HIS A N 1
ATOM 1550 C CA . HIS A 1 188 ? -91.773 14.903 47.536 1.00 76.00 188 HIS A CA 1
ATOM 1551 C C . HIS A 1 188 ? -92.971 14.026 47.128 1.00 76.00 188 HIS A C 1
ATOM 1553 O O . HIS A 1 188 ? -93.996 14.567 46.717 1.00 76.00 188 HIS A O 1
ATOM 1559 N N . LEU A 1 189 ? -92.846 12.697 47.204 1.00 74.38 189 LEU A N 1
ATOM 1560 C CA . LEU A 1 189 ? -93.913 11.739 46.885 1.00 74.38 189 LEU A CA 1
ATOM 1561 C C . LEU A 1 189 ? -94.693 11.254 48.123 1.00 74.38 189 LEU A C 1
ATOM 1563 O O . LEU A 1 189 ? -95.721 10.600 47.951 1.00 74.38 189 LEU A O 1
ATOM 1567 N N . ASN A 1 190 ? -94.215 11.571 49.331 1.00 56.31 190 ASN A N 1
ATOM 1568 C CA . ASN A 1 190 ? -94.889 11.343 50.617 1.00 56.31 190 ASN A CA 1
ATOM 1569 C C . ASN A 1 190 ? -95.493 12.644 51.154 1.00 56.31 190 ASN A C 1
ATOM 1571 O O . ASN A 1 190 ? -96.502 12.544 51.886 1.00 56.31 190 ASN A O 1
#

pLDDT: mean 86.42, std 15.19, range [34.31, 97.75]

Organism: Entamoeba dispar (strain ATCC PRA-260 / SAW760) (NCBI:txid370354)

Foldseek 3Di:
DDDDDDPPDPDPPPQPFPLSVVLVQLPDAARDDDLLRVLQSLQRRQCVVPVVDAWDALVPRRVVSCVVCVVSNVRYPLVVVVCNSVSNVVSQVPHPQKDFCCPVVVDGRIIHGHPPPVVVVVVVVVVVVVVVVVVVVVVVVVVVVVVVVVVVVVVVVVVVVVVVVVVVVVVVVVVVVVVVVVVVVVVVVD

Radius of gyration: 40.64 Å; chains: 1; bounding box: 116×39×103 Å

Sequence (190 aa):
MESTHIQEARTVHCCQCLICKKETFFQTKNPKMKTTRLVLLILKSLKVLKPQIEYYSLVKDILPFINDHLPLFQNLKIFQNGKWRKSILDALNHSAQVESGREVCKNRGFYKIKEEENKVVIEKNKIKDEMNNNLEILENELKRSLRLLEEMKMIQTNEIEKNETLFICESKRASISIIQNLQLLLYHLN

Secondary 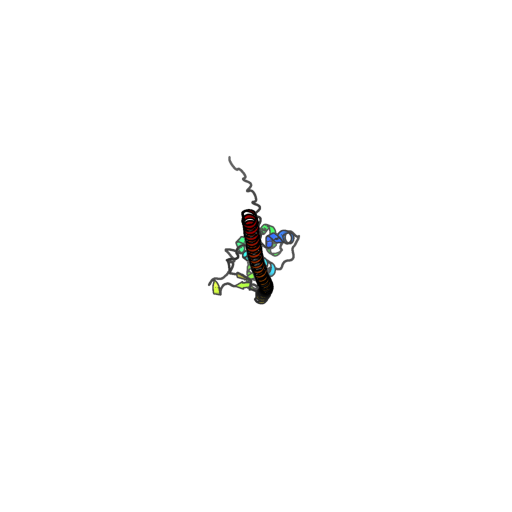structure (DSSP, 8-state):
----------------STTGGGHHHHHSSS----HHHHHHHHHHHHHHH-TT-SSEEIIIIIHHHHHHTHHHHTTSHHHHTS-HHHHHHHHHHH-TTEEETTTTSSSSSEEEE---HHHHHHHHHHHHHHHHHHHHHHHHHHHHHHHHHHHHHHHHHHHHHHHHHHHHHHHHHHHHHHHHHHHHHHHHH-